Protein AF-A0AAV1NAH1-F1 (afdb_monomer_lite)

InterPro domains:
  IPR032675 Leucine-rich repeat domain superfamily [G3DSA:3.80.10.10] (105-262)

Structure (mmCIF, N/CA/C/O backbone):
data_AF-A0AAV1NAH1-F1
#
_entry.id   AF-A0AAV1NAH1-F1
#
loop_
_atom_site.group_PDB
_atom_site.id
_atom_site.type_symbol
_atom_site.label_atom_id
_atom_site.label_alt_id
_atom_site.label_comp_id
_atom_site.label_asym_id
_atom_site.label_entity_id
_atom_site.label_seq_id
_atom_site.pdbx_PDB_ins_code
_atom_site.Cartn_x
_atom_site.Cartn_y
_atom_site.Cartn_z
_atom_site.occupancy
_atom_site.B_iso_or_equiv
_atom_site.auth_seq_id
_atom_site.auth_comp_id
_atom_site.auth_asym_id
_atom_site.auth_atom_id
_atom_site.pdbx_PDB_model_num
ATOM 1 N N . MET A 1 1 ? 0.411 -3.830 -40.855 1.00 30.72 1 MET A N 1
ATOM 2 C CA . MET A 1 1 ? 0.821 -4.418 -39.565 1.00 30.72 1 MET A CA 1
ATOM 3 C C . MET A 1 1 ? -0.039 -3.826 -38.458 1.00 30.72 1 MET A C 1
ATOM 5 O O . MET A 1 1 ? 0.268 -2.763 -37.947 1.00 30.72 1 MET A O 1
ATOM 9 N N . PHE A 1 2 ? -1.139 -4.496 -38.137 1.00 25.12 2 PHE A N 1
ATOM 10 C CA . PHE A 1 2 ? -1.746 -4.476 -36.810 1.00 25.12 2 PHE A CA 1
ATOM 11 C C . PHE A 1 2 ? -1.861 -5.951 -36.451 1.00 25.12 2 PHE A C 1
ATOM 13 O O . PHE A 1 2 ? -2.485 -6.701 -37.194 1.00 25.12 2 PHE A O 1
ATOM 20 N N . SER A 1 3 ? -1.218 -6.383 -35.377 1.00 24.38 3 SER A N 1
ATOM 21 C CA . SER A 1 3 ? -1.612 -7.625 -34.728 1.00 24.38 3 SER A CA 1
ATOM 22 C C . SER A 1 3 ? -1.465 -7.409 -33.238 1.00 24.38 3 SER A C 1
ATOM 24 O O . SER A 1 3 ? -0.406 -7.622 -32.655 1.00 24.38 3 SER A O 1
ATOM 26 N N . SER A 1 4 ? -2.550 -6.904 -32.654 1.00 27.02 4 SER A N 1
ATOM 27 C CA . SER A 1 4 ? -2.820 -7.014 -31.230 1.00 27.02 4 SER A CA 1
ATOM 28 C C . SER A 1 4 ? -2.805 -8.495 -30.869 1.00 27.02 4 SER A C 1
ATOM 30 O O . SER A 1 4 ? -3.738 -9.224 -31.201 1.00 27.02 4 SER A O 1
ATOM 32 N N . ALA A 1 5 ? -1.756 -8.949 -30.190 1.00 27.81 5 ALA A N 1
ATOM 33 C CA . ALA A 1 5 ? -1.859 -10.161 -29.399 1.00 27.81 5 ALA A CA 1
ATOM 34 C C . ALA A 1 5 ? -2.740 -9.815 -28.194 1.00 27.81 5 ALA A C 1
ATOM 36 O O . ALA A 1 5 ? -2.312 -9.141 -27.259 1.00 27.81 5 ALA A O 1
ATOM 37 N N . HIS A 1 6 ? -4.009 -10.213 -28.271 1.00 27.39 6 HIS A N 1
ATOM 38 C CA . HIS A 1 6 ? -4.897 -10.268 -27.121 1.00 27.39 6 HIS A CA 1
ATOM 39 C C . HIS A 1 6 ? -4.270 -11.210 -26.087 1.00 27.39 6 HIS A C 1
ATOM 41 O O . HIS A 1 6 ? -4.312 -12.429 -26.240 1.00 27.39 6 HIS A O 1
ATOM 47 N N . VAL A 1 7 ? -3.683 -10.645 -25.033 1.00 29.52 7 VAL A N 1
ATOM 48 C CA . VAL A 1 7 ? -3.412 -11.383 -23.801 1.00 29.52 7 VAL A CA 1
ATOM 49 C C . VAL A 1 7 ? -4.769 -11.604 -23.141 1.00 29.52 7 VAL A C 1
ATOM 51 O O . VAL A 1 7 ? -5.379 -10.674 -22.613 1.00 29.52 7 VAL A O 1
ATOM 54 N N . LEU A 1 8 ? -5.277 -12.832 -23.232 1.00 28.75 8 LEU A N 1
ATOM 55 C CA . LEU A 1 8 ? -6.397 -13.294 -22.422 1.00 28.75 8 LEU A CA 1
ATOM 56 C C . LEU A 1 8 ? -5.909 -13.376 -20.971 1.00 28.75 8 LEU A C 1
ATOM 58 O O . LEU A 1 8 ? -5.394 -14.397 -20.528 1.00 28.75 8 LEU A O 1
ATOM 62 N N . GLY A 1 9 ? -6.018 -12.261 -20.248 1.00 27.31 9 GLY A N 1
ATOM 63 C CA . GLY A 1 9 ? -5.847 -12.239 -18.803 1.00 27.31 9 GLY A CA 1
ATOM 64 C C . GLY A 1 9 ? -6.992 -13.011 -18.155 1.00 27.31 9 GLY A C 1
ATOM 65 O O . GLY A 1 9 ? -8.151 -12.611 -18.264 1.00 27.31 9 GLY A O 1
ATOM 66 N N . TYR A 1 10 ? -6.675 -14.119 -17.485 1.00 30.98 10 TYR A N 1
ATOM 67 C CA . TYR A 1 10 ? -7.625 -14.807 -16.617 1.00 30.98 10 TYR A CA 1
ATOM 68 C C . TYR A 1 10 ? -7.910 -13.914 -15.407 1.00 30.98 10 TYR A C 1
ATOM 70 O O . TYR A 1 10 ? -7.123 -13.825 -14.469 1.00 30.98 10 TYR A O 1
ATOM 78 N N . GLN A 1 11 ? -9.037 -13.208 -15.450 1.00 26.80 11 GLN A N 1
ATOM 79 C CA . GLN A 1 11 ? -9.512 -12.376 -14.354 1.00 26.80 11 GLN A CA 1
ATOM 80 C C . GLN A 1 11 ? -10.371 -13.243 -13.422 1.00 26.80 11 GLN A C 1
ATOM 82 O O . GLN A 1 11 ? -11.569 -13.409 -13.639 1.00 26.80 11 GLN A O 1
ATOM 87 N N . ALA A 1 12 ? -9.765 -13.830 -12.388 1.00 33.81 12 ALA A N 1
ATOM 88 C CA . ALA A 1 12 ? -10.514 -14.514 -11.336 1.00 33.81 12 ALA A CA 1
ATOM 89 C C . ALA A 1 12 ? -11.006 -13.479 -10.309 1.00 33.81 12 ALA A C 1
ATOM 91 O O . ALA A 1 12 ? -10.266 -13.064 -9.420 1.00 33.81 12 ALA A O 1
ATOM 92 N N . VAL A 1 13 ? -12.258 -13.031 -10.445 1.00 29.11 13 VAL A N 1
ATOM 93 C CA . VAL A 1 13 ? -12.958 -12.272 -9.395 1.00 29.11 13 VAL A CA 1
ATOM 94 C C . VAL A 1 13 ? -13.723 -13.277 -8.543 1.00 29.11 13 VAL A C 1
ATOM 96 O O . VAL A 1 13 ? -14.796 -13.738 -8.931 1.00 29.11 13 VAL A O 1
ATOM 99 N N . VAL A 1 14 ? -13.169 -13.650 -7.389 1.00 34.97 14 VAL A N 1
ATOM 100 C CA . VAL A 1 14 ? -13.868 -14.534 -6.447 1.00 34.97 14 VAL A CA 1
ATOM 101 C C . VAL A 1 14 ? -14.872 -13.698 -5.656 1.00 34.97 14 VAL A C 1
ATOM 103 O O . VAL A 1 14 ? -14.507 -12.983 -4.725 1.00 34.97 14 VAL A O 1
ATOM 106 N N . LYS A 1 15 ? -16.149 -13.774 -6.044 1.00 27.25 15 LYS A N 1
ATOM 107 C CA . LYS A 1 15 ? -17.276 -13.212 -5.291 1.00 27.25 15 LYS A CA 1
ATOM 108 C C . LYS A 1 15 ? -17.902 -14.334 -4.464 1.00 27.25 15 LYS A C 1
ATOM 110 O O . LYS A 1 15 ? -18.419 -15.296 -5.021 1.00 27.25 15 LYS A O 1
ATOM 115 N N . ALA A 1 16 ? -17.826 -14.237 -3.139 1.00 30.39 16 ALA A N 1
ATOM 116 C CA . ALA A 1 16 ? -18.425 -15.223 -2.245 1.00 30.39 16 ALA A CA 1
ATOM 117 C C . ALA A 1 16 ? -19.964 -15.123 -2.287 1.00 30.39 16 ALA A C 1
ATOM 119 O O . ALA A 1 16 ? -20.550 -14.251 -1.642 1.00 30.39 16 ALA A O 1
ATOM 120 N N . GLU A 1 17 ? -20.623 -16.000 -3.047 1.00 26.72 17 GLU A N 1
ATOM 121 C CA . GLU A 1 17 ? -22.081 -16.171 -3.025 1.00 26.72 17 GLU A CA 1
ATOM 122 C C . GLU A 1 17 ? -22.491 -17.345 -2.122 1.00 26.72 17 GLU A C 1
ATOM 124 O O . GLU A 1 17 ? -21.820 -18.374 -2.041 1.00 26.72 17 GLU A O 1
ATOM 129 N N . ARG A 1 18 ? -23.592 -17.159 -1.382 1.00 29.39 18 ARG A N 1
ATOM 130 C CA . ARG A 1 18 ? -24.136 -18.129 -0.423 1.00 29.39 18 ARG A CA 1
ATOM 131 C C . ARG A 1 18 ? -25.050 -19.152 -1.113 1.00 29.39 18 ARG A C 1
ATOM 133 O O . ARG A 1 18 ? -26.026 -18.772 -1.745 1.00 29.39 18 ARG A O 1
ATOM 140 N N . SER A 1 19 ? -24.780 -20.424 -0.799 1.00 30.81 19 SER A N 1
ATOM 141 C CA . SER A 1 19 ? -25.686 -21.585 -0.663 1.00 30.81 19 SER A CA 1
ATOM 142 C C . SER A 1 19 ? -26.496 -22.102 -1.865 1.00 30.81 19 SER A C 1
ATOM 144 O O . SER A 1 19 ? -27.431 -21.459 -2.325 1.00 30.81 19 SER A O 1
ATOM 146 N N . CYS A 1 20 ? -26.276 -23.384 -2.190 1.00 23.67 20 CYS A N 1
ATOM 147 C CA . CYS A 1 20 ? -27.334 -24.350 -2.507 1.00 23.67 20 CYS A CA 1
ATOM 148 C C . CYS A 1 20 ? -26.977 -25.738 -1.946 1.00 23.67 20 CYS A C 1
ATOM 150 O O . CYS A 1 20 ? -25.820 -26.151 -1.940 1.00 23.67 20 CYS A O 1
ATOM 152 N N . SER A 1 21 ? -27.999 -26.407 -1.420 1.00 40.62 21 SER A N 1
ATOM 153 C CA . SER A 1 21 ? -27.993 -27.672 -0.687 1.00 40.62 21 SER A CA 1
ATOM 154 C C . SER A 1 21 ? -28.289 -28.868 -1.596 1.00 40.62 21 SER A C 1
ATOM 156 O O . SER A 1 21 ? -29.300 -28.815 -2.287 1.00 40.62 21 SER A O 1
ATOM 158 N N . CYS A 1 22 ? -27.477 -29.935 -1.522 1.00 27.12 22 CYS A N 1
ATOM 159 C CA . CYS A 1 22 ? -27.859 -31.357 -1.667 1.00 27.12 22 CYS A CA 1
ATOM 160 C C . CY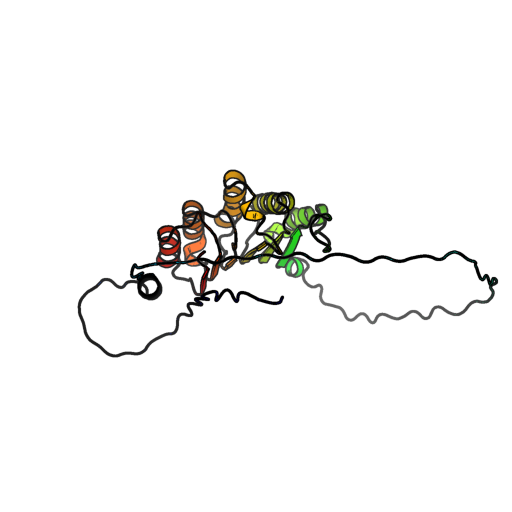S A 1 22 ? -26.662 -32.278 -1.286 1.00 27.12 22 CYS A C 1
ATOM 162 O O . CYS A 1 22 ? -25.553 -32.078 -1.765 1.00 27.12 22 CYS A O 1
ATOM 164 N N . CYS A 1 23 ? -26.906 -33.233 -0.375 1.00 26.52 23 CYS A N 1
ATOM 165 C CA . CYS A 1 23 ? -26.003 -34.154 0.370 1.00 26.52 23 CYS A CA 1
ATOM 166 C C . CYS A 1 23 ? -25.347 -35.300 -0.474 1.00 26.52 23 CYS A C 1
ATOM 168 O O . CYS A 1 23 ? -25.683 -35.370 -1.655 1.00 26.52 23 CYS A O 1
ATOM 170 N N . PRO A 1 24 ? -24.526 -36.262 0.067 1.00 39.84 24 PRO A N 1
ATOM 171 C CA . PRO A 1 24 ? -24.165 -36.542 1.475 1.00 39.84 24 PRO A CA 1
ATOM 172 C C . PRO A 1 24 ? -22.670 -36.812 1.835 1.00 39.84 24 PRO A C 1
ATOM 174 O O . PRO A 1 24 ? -21.839 -37.208 1.029 1.00 39.84 24 PRO A O 1
ATOM 177 N N . THR A 1 25 ? -22.404 -36.597 3.129 1.00 36.69 25 THR A N 1
ATOM 178 C CA . THR A 1 25 ? -21.409 -37.153 4.077 1.00 36.69 25 THR A CA 1
ATOM 179 C C . THR A 1 25 ? -20.194 -37.968 3.587 1.00 36.69 25 THR A C 1
ATOM 181 O O . THR A 1 25 ? -20.312 -39.143 3.258 1.00 36.69 25 THR A O 1
ATOM 184 N N . SER A 1 26 ? -18.986 -37.431 3.815 1.00 27.48 26 SER A N 1
ATOM 185 C CA . SER A 1 26 ? -17.933 -38.129 4.580 1.00 27.48 26 SER A CA 1
ATOM 186 C C . SER A 1 26 ? -16.953 -37.103 5.176 1.00 27.48 26 SER A C 1
ATOM 188 O O . SER A 1 26 ? -16.719 -36.050 4.588 1.00 27.48 26 SER A O 1
ATOM 190 N N . ALA A 1 27 ? -16.464 -37.373 6.384 1.00 35.31 27 ALA A N 1
ATOM 191 C CA . ALA A 1 27 ? -15.735 -36.445 7.239 1.00 35.31 27 ALA A CA 1
ATOM 192 C C . ALA A 1 27 ? -14.452 -35.880 6.595 1.00 35.31 27 ALA A C 1
ATOM 194 O O . ALA A 1 27 ? -13.501 -36.611 6.338 1.00 35.31 27 ALA A O 1
ATOM 195 N N . ALA A 1 28 ? -14.397 -34.560 6.426 1.00 31.03 28 ALA A N 1
ATOM 196 C CA . ALA A 1 28 ? -13.163 -33.808 6.239 1.00 31.03 28 ALA A CA 1
ATOM 197 C C . ALA A 1 28 ? -13.339 -32.439 6.904 1.00 31.03 28 ALA A C 1
ATOM 199 O O . ALA A 1 28 ? -14.415 -31.844 6.830 1.00 31.03 28 ALA A O 1
ATOM 200 N N . ALA A 1 29 ? -12.307 -31.977 7.611 1.00 35.72 29 ALA A N 1
ATOM 201 C CA . ALA A 1 29 ? -12.284 -30.690 8.293 1.00 35.72 29 ALA A CA 1
ATOM 202 C C . ALA A 1 29 ? -12.789 -29.563 7.373 1.00 35.72 29 ALA A C 1
ATOM 204 O O . ALA A 1 29 ? -12.495 -29.553 6.180 1.00 35.72 29 ALA A O 1
ATOM 205 N N . SER A 1 30 ? -13.566 -28.635 7.936 1.00 35.41 30 SER A N 1
ATOM 206 C CA . SER A 1 30 ? -14.159 -27.484 7.246 1.00 35.41 30 SER A CA 1
ATOM 207 C C . SER A 1 30 ? -13.072 -26.571 6.664 1.00 35.41 30 SER A C 1
ATOM 209 O O . SER A 1 30 ? -12.664 -25.592 7.283 1.00 35.41 30 SER A O 1
ATOM 211 N N . ILE A 1 31 ? -12.602 -26.895 5.464 1.00 46.41 31 ILE A N 1
ATOM 212 C CA . ILE A 1 31 ? -11.750 -26.036 4.650 1.00 46.41 31 ILE A CA 1
ATOM 213 C C . ILE A 1 31 ? -12.610 -24.851 4.185 1.00 46.41 31 ILE A C 1
ATOM 215 O O . ILE A 1 31 ? -13.694 -25.055 3.636 1.00 46.41 31 ILE A O 1
ATOM 219 N N . SER A 1 32 ? -12.148 -23.618 4.423 1.00 50.53 32 SER A N 1
ATOM 220 C CA . SER A 1 32 ? -12.830 -22.392 3.979 1.00 50.53 32 SER A CA 1
ATOM 221 C C . SER A 1 32 ? -13.222 -22.489 2.491 1.00 50.53 32 SER A C 1
ATOM 223 O O . SER A 1 32 ? -12.407 -22.962 1.691 1.00 50.53 32 SER A O 1
ATOM 225 N N . PRO A 1 33 ? -14.418 -22.021 2.071 1.00 48.91 33 PRO A N 1
ATOM 226 C CA . PRO A 1 33 ? -14.852 -22.058 0.669 1.00 48.91 33 PRO A CA 1
ATOM 227 C C . PRO A 1 33 ? -13.838 -21.433 -0.302 1.00 48.91 33 PRO A C 1
ATOM 229 O O . PRO A 1 33 ? -13.736 -21.844 -1.454 1.00 48.91 33 PRO A O 1
ATOM 232 N N . VAL A 1 34 ? -13.043 -20.474 0.184 1.00 44.62 34 VAL A N 1
ATOM 233 C CA . VAL A 1 34 ? -11.968 -19.818 -0.573 1.00 44.62 34 VAL A CA 1
ATOM 234 C C . VAL A 1 34 ? -10.805 -20.777 -0.856 1.00 44.62 34 VAL A C 1
ATOM 236 O O . VAL A 1 34 ? -10.259 -20.771 -1.956 1.00 44.62 34 VAL A O 1
ATOM 239 N N . ILE A 1 35 ? -10.454 -21.639 0.101 1.00 46.69 35 ILE A N 1
ATOM 240 C CA . ILE A 1 35 ? -9.373 -22.627 -0.031 1.00 46.69 35 ILE A CA 1
ATOM 241 C C . ILE A 1 35 ? -9.809 -23.779 -0.953 1.00 46.69 35 ILE A C 1
ATOM 243 O O . ILE A 1 35 ? -9.025 -24.223 -1.789 1.00 46.69 35 ILE A O 1
ATOM 247 N N . GLN A 1 36 ? -11.071 -24.218 -0.863 1.00 43.00 36 GLN A N 1
ATOM 248 C CA . GLN A 1 36 ? -11.661 -25.195 -1.795 1.00 43.00 36 GLN A CA 1
ATOM 249 C C . GLN A 1 36 ? -11.596 -24.703 -3.249 1.00 43.00 36 GLN A C 1
ATOM 251 O O . GLN A 1 36 ? -11.150 -25.435 -4.134 1.00 43.00 36 GLN A O 1
ATOM 256 N N . LEU A 1 37 ? -11.955 -23.438 -3.481 1.00 49.84 37 LEU A N 1
ATOM 257 C CA . LEU A 1 37 ? -11.921 -22.840 -4.813 1.00 49.84 37 LEU A CA 1
ATOM 258 C C . LEU A 1 37 ? -10.482 -22.610 -5.308 1.00 49.84 37 LEU A C 1
ATOM 260 O O . LEU A 1 37 ? -10.190 -22.819 -6.483 1.00 49.84 37 LEU A O 1
ATOM 264 N N . TRP A 1 38 ? -9.556 -22.245 -4.414 1.00 45.28 38 TRP A N 1
ATOM 265 C CA . TRP A 1 38 ? -8.135 -22.111 -4.748 1.00 45.28 38 TRP A CA 1
ATOM 266 C C . TRP A 1 38 ? -7.515 -23.447 -5.187 1.00 45.28 38 TRP A C 1
ATOM 268 O O . TRP A 1 38 ? -6.773 -23.485 -6.169 1.00 45.28 38 TRP A O 1
ATOM 278 N N . LEU A 1 39 ? -7.856 -24.554 -4.521 1.00 46.31 39 LEU A N 1
ATOM 279 C CA . LEU A 1 39 ? -7.407 -25.894 -4.918 1.00 46.31 39 LEU A CA 1
ATOM 280 C C . LEU A 1 39 ? -7.971 -26.320 -6.283 1.00 46.31 39 LEU A C 1
ATOM 282 O O . LEU A 1 39 ? -7.267 -26.969 -7.052 1.00 46.31 39 LEU A O 1
ATOM 286 N N . GLN A 1 40 ? -9.203 -25.920 -6.617 1.00 48.50 40 GLN A N 1
ATOM 287 C CA . GLN A 1 40 ? -9.806 -26.201 -7.926 1.00 48.50 40 GLN A CA 1
ATOM 288 C C . GLN A 1 40 ? -9.165 -25.405 -9.071 1.00 48.50 40 GLN A C 1
ATOM 290 O O . GLN A 1 40 ? -9.044 -25.930 -10.175 1.00 48.50 40 GLN A O 1
ATOM 295 N N . VAL A 1 41 ? -8.725 -24.166 -8.824 1.00 46.62 41 VAL A N 1
ATOM 296 C CA . VAL A 1 41 ? -8.091 -23.317 -9.851 1.00 46.62 41 VAL A CA 1
ATOM 297 C C . VAL A 1 41 ? -6.639 -23.729 -10.137 1.00 46.62 41 VAL A C 1
ATOM 299 O O . VAL A 1 41 ? -6.171 -23.558 -11.258 1.00 46.62 41 VAL A O 1
ATOM 302 N N . ASN A 1 42 ? -5.926 -24.303 -9.162 1.00 38.44 42 ASN A N 1
ATOM 303 C CA . ASN A 1 42 ? -4.491 -24.610 -9.282 1.00 38.44 42 ASN A CA 1
ATOM 304 C C . ASN A 1 42 ? -4.167 -26.077 -9.627 1.00 38.44 42 ASN A C 1
ATOM 306 O O . ASN A 1 42 ? -3.007 -26.487 -9.552 1.00 38.44 42 ASN A O 1
ATOM 310 N N . ALA A 1 43 ? -5.154 -26.883 -10.027 1.00 33.41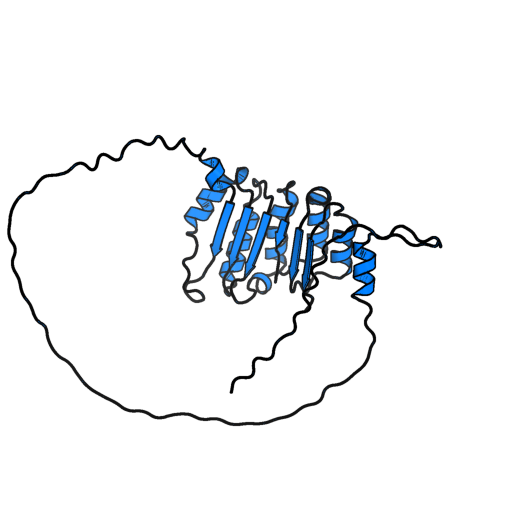 43 ALA A N 1
ATOM 311 C CA . ALA A 1 43 ? -4.910 -28.233 -10.530 1.00 33.41 43 ALA A CA 1
ATOM 312 C C . ALA A 1 43 ? -4.316 -28.181 -11.957 1.00 33.41 43 ALA A C 1
ATOM 314 O O . ALA A 1 43 ? -5.041 -28.157 -12.950 1.00 33.41 43 ALA A O 1
ATOM 315 N N . VAL A 1 44 ? -2.984 -28.151 -12.074 1.00 34.62 44 VAL A N 1
ATOM 316 C CA . VAL A 1 44 ? -2.269 -28.169 -13.364 1.00 34.62 44 VAL A CA 1
ATOM 317 C C . VAL A 1 44 ? -2.015 -29.611 -13.820 1.00 34.62 44 VAL A C 1
ATOM 319 O O . VAL A 1 44 ? -1.324 -30.373 -13.147 1.00 34.62 44 VAL A O 1
ATOM 322 N N . CYS A 1 45 ? -2.526 -29.977 -15.000 1.00 25.61 45 CYS A N 1
ATOM 323 C CA . CYS A 1 45 ? -2.093 -31.166 -15.746 1.00 25.61 45 CYS A CA 1
ATOM 324 C C . CYS A 1 45 ? -0.861 -30.825 -16.614 1.00 25.61 45 CYS A C 1
ATOM 326 O O . CYS A 1 45 ? -0.871 -29.783 -17.272 1.00 25.61 45 CYS A O 1
ATOM 328 N N . PRO A 1 46 ? 0.184 -31.673 -16.688 1.00 28.94 46 PRO A N 1
ATOM 329 C CA . PRO A 1 46 ? 1.368 -31.384 -17.491 1.00 28.94 46 PRO A CA 1
ATOM 330 C C . PRO A 1 46 ? 1.228 -31.961 -18.909 1.00 28.94 46 PRO A C 1
ATOM 332 O O . PRO A 1 46 ? 1.044 -33.168 -19.044 1.00 28.94 46 PRO A O 1
ATOM 335 N N . ASN A 1 47 ? 1.359 -31.133 -19.961 1.00 28.61 47 ASN A N 1
ATOM 336 C CA . ASN A 1 47 ? 2.187 -31.438 -21.148 1.00 28.61 47 ASN A CA 1
ATOM 337 C C . ASN A 1 47 ? 2.093 -30.419 -22.314 1.00 28.61 47 ASN A C 1
ATOM 339 O O . ASN A 1 47 ? 1.054 -30.262 -22.939 1.00 28.61 47 ASN A O 1
ATOM 343 N N . ASN A 1 48 ? 3.282 -29.919 -22.683 1.00 27.16 48 ASN A N 1
ATOM 344 C CA . ASN A 1 48 ? 3.896 -29.862 -24.024 1.00 27.16 48 ASN A CA 1
ATOM 345 C C . ASN A 1 48 ? 3.531 -28.835 -25.132 1.00 27.16 48 ASN A C 1
ATOM 347 O O . ASN A 1 48 ? 2.493 -28.912 -25.775 1.00 27.16 48 ASN A O 1
ATOM 351 N N . ARG A 1 49 ? 4.621 -28.131 -25.515 1.00 26.27 49 ARG A N 1
ATOM 352 C CA . ARG A 1 49 ? 5.221 -27.901 -26.860 1.00 26.27 49 ARG A CA 1
ATOM 353 C C . ARG A 1 49 ? 4.832 -26.670 -27.705 1.00 26.27 49 ARG A C 1
ATOM 355 O O . ARG A 1 49 ? 3.722 -26.531 -28.194 1.00 26.27 49 ARG A O 1
ATOM 362 N N . VAL A 1 50 ? 5.878 -25.879 -27.980 1.00 31.28 50 VAL A N 1
ATOM 363 C CA . VAL A 1 50 ? 6.068 -24.864 -29.047 1.00 31.28 50 VAL A CA 1
ATOM 364 C C . VAL A 1 50 ? 6.410 -25.566 -30.387 1.00 31.28 50 VAL A C 1
ATOM 366 O O . VAL A 1 50 ? 6.894 -26.704 -30.326 1.00 31.28 50 VAL A O 1
ATOM 369 N N . PRO A 1 51 ? 6.201 -24.955 -31.585 1.00 35.00 51 PRO A N 1
ATOM 370 C CA . PRO A 1 51 ? 7.340 -24.314 -32.295 1.00 35.00 51 PRO A CA 1
ATOM 371 C C . PRO A 1 51 ? 7.047 -23.112 -33.259 1.00 35.00 51 PRO A C 1
ATOM 373 O O . PRO A 1 51 ? 6.035 -23.078 -33.948 1.00 35.00 51 PRO A O 1
ATOM 376 N N . ASN A 1 52 ? 8.021 -22.180 -33.315 1.00 26.14 52 ASN A N 1
ATOM 377 C CA . ASN A 1 52 ? 8.666 -21.384 -34.406 1.00 26.14 52 ASN A CA 1
ATOM 378 C C . ASN A 1 52 ? 7.995 -20.932 -35.739 1.00 26.14 52 ASN A C 1
ATOM 380 O O . ASN A 1 52 ? 7.485 -21.764 -36.484 1.00 26.14 52 ASN A O 1
ATOM 384 N N . ARG A 1 53 ? 8.265 -19.656 -36.136 1.00 27.61 53 ARG A N 1
ATOM 385 C CA . ARG A 1 53 ? 8.834 -19.147 -37.442 1.00 27.61 53 ARG A CA 1
ATOM 386 C C . ARG A 1 53 ? 8.910 -17.590 -37.476 1.00 27.61 53 ARG A C 1
ATOM 388 O O . ARG A 1 53 ? 7.976 -16.964 -36.990 1.00 27.61 53 ARG A O 1
ATOM 395 N N . GLU A 1 54 ? 10.060 -16.934 -37.743 1.00 25.11 54 GLU A N 1
ATOM 396 C CA . GLU A 1 54 ? 10.576 -16.341 -39.029 1.00 25.11 54 GLU A CA 1
ATOM 397 C C . GLU A 1 54 ? 9.515 -15.532 -39.830 1.00 25.11 54 GLU A C 1
ATOM 399 O O . GLU A 1 54 ? 8.407 -16.020 -39.987 1.00 25.11 54 GLU A O 1
ATOM 404 N N . GLU A 1 55 ? 9.689 -14.301 -40.352 1.00 26.73 55 GLU A N 1
ATOM 405 C CA . GLU A 1 55 ? 10.808 -13.676 -41.087 1.00 26.73 55 GLU A CA 1
ATOM 406 C C . GLU A 1 55 ? 10.585 -12.133 -41.298 1.00 26.73 55 GLU A C 1
ATOM 408 O O . GLU A 1 55 ? 9.577 -11.555 -40.898 1.00 26.73 55 GLU A O 1
ATOM 413 N N . THR A 1 56 ? 11.563 -11.496 -41.949 1.00 26.84 56 THR A N 1
ATOM 414 C CA . THR A 1 56 ? 11.936 -10.084 -42.245 1.00 26.84 56 THR A CA 1
ATOM 415 C C . THR A 1 56 ? 10.950 -9.080 -42.901 1.00 26.84 56 THR A C 1
ATOM 417 O O . THR A 1 56 ? 10.120 -9.473 -43.710 1.00 26.84 56 THR A O 1
ATOM 420 N N . ALA A 1 57 ? 11.172 -7.755 -42.709 1.00 27.91 57 ALA A N 1
ATOM 421 C CA . ALA A 1 57 ? 11.638 -6.784 -43.745 1.00 27.91 57 ALA A CA 1
ATOM 422 C C . ALA A 1 57 ? 11.337 -5.286 -43.436 1.00 27.91 57 ALA A C 1
ATOM 424 O O . ALA A 1 57 ? 10.324 -4.927 -42.841 1.00 27.91 57 ALA A O 1
ATOM 425 N N . ALA A 1 58 ? 12.255 -4.414 -43.873 1.00 29.06 58 ALA A N 1
ATOM 426 C CA . ALA A 1 58 ? 12.365 -2.971 -43.623 1.00 29.06 58 ALA A CA 1
ATOM 427 C C . ALA A 1 58 ? 11.650 -2.077 -44.663 1.00 29.06 58 ALA A C 1
ATOM 429 O O . ALA A 1 58 ? 11.532 -2.476 -45.814 1.00 29.06 58 ALA A O 1
ATOM 430 N N . PHE A 1 59 ? 11.296 -0.827 -44.302 1.00 25.12 59 PHE A N 1
ATOM 431 C CA . PHE A 1 59 ? 11.112 0.286 -45.259 1.00 25.12 59 PHE A CA 1
ATOM 432 C C . PHE A 1 59 ? 11.228 1.687 -44.600 1.00 25.12 59 PHE A C 1
ATOM 434 O O . PHE A 1 59 ? 10.607 1.975 -43.578 1.00 25.12 59 PHE A O 1
ATOM 441 N N . LYS A 1 60 ? 12.022 2.568 -45.220 1.00 28.77 60 LYS A N 1
ATOM 442 C CA . LYS A 1 60 ? 12.170 4.043 -45.083 1.00 28.77 60 LYS A CA 1
ATOM 443 C C . LYS A 1 60 ? 12.808 4.522 -46.412 1.00 28.77 60 LYS A C 1
ATOM 445 O O . LYS A 1 60 ? 13.388 3.670 -47.085 1.00 28.77 60 LYS A O 1
ATOM 450 N N . PRO A 1 61 ? 12.925 5.827 -46.744 1.00 40.97 61 PRO A N 1
ATOM 451 C CA . PRO A 1 61 ? 12.163 7.042 -46.392 1.00 40.97 61 PRO A CA 1
ATOM 452 C C . PRO A 1 61 ? 11.845 7.909 -47.656 1.00 40.97 61 PRO A C 1
ATOM 454 O O . PRO A 1 61 ? 12.198 7.530 -48.767 1.00 40.97 61 PRO A O 1
ATOM 457 N N . SER A 1 62 ? 11.259 9.113 -47.521 1.00 27.81 62 SER A N 1
ATOM 458 C CA . SER A 1 62 ? 11.417 10.178 -48.541 1.00 27.81 62 SER A CA 1
ATOM 459 C C . SER A 1 62 ? 11.218 11.599 -47.982 1.00 27.81 62 SER A C 1
ATOM 461 O O . SER A 1 62 ? 10.428 11.816 -47.066 1.00 27.81 62 SER A O 1
ATOM 463 N N . MET A 1 63 ? 11.992 12.544 -48.529 1.00 29.02 63 MET A N 1
ATOM 464 C CA . MET A 1 63 ? 12.182 13.953 -48.148 1.00 29.02 63 MET A CA 1
ATOM 465 C C . MET A 1 63 ? 11.461 14.933 -49.095 1.00 29.02 63 MET A C 1
ATOM 467 O O . MET A 1 63 ? 11.267 14.594 -50.254 1.00 29.02 63 MET A O 1
ATOM 471 N N . MET A 1 64 ? 11.258 16.188 -48.641 1.00 29.52 64 MET A N 1
ATOM 472 C CA . MET A 1 64 ? 11.436 17.508 -49.328 1.00 29.52 64 MET A CA 1
ATOM 473 C C . MET A 1 64 ? 10.392 18.531 -48.828 1.00 29.52 64 MET A C 1
ATOM 475 O O . MET A 1 64 ? 9.277 18.139 -48.534 1.00 29.52 64 MET A O 1
ATOM 479 N N . LYS A 1 65 ? 10.576 19.863 -48.780 1.00 33.09 65 LYS A N 1
ATOM 480 C CA . LYS A 1 65 ? 11.689 20.832 -48.604 1.00 33.09 65 LYS A CA 1
ATOM 481 C C . LYS A 1 65 ? 11.045 22.252 -48.672 1.00 33.09 65 LYS A C 1
ATOM 483 O O . LYS A 1 65 ? 10.212 22.466 -49.539 1.00 33.09 65 LYS A O 1
ATOM 488 N N . ARG A 1 66 ? 11.582 23.216 -47.895 1.00 30.28 66 ARG A N 1
ATOM 489 C CA . ARG A 1 66 ? 11.689 24.699 -48.112 1.00 30.28 66 ARG A CA 1
ATOM 490 C C . ARG A 1 66 ? 10.521 25.685 -47.843 1.00 30.28 66 ARG A C 1
ATOM 492 O O . ARG A 1 66 ? 9.442 25.551 -48.393 1.00 30.28 66 ARG A O 1
ATOM 499 N N . GLY A 1 67 ? 10.903 26.820 -47.216 1.00 27.39 67 GLY A N 1
ATOM 500 C CA . GLY A 1 67 ? 10.491 28.206 -47.569 1.00 27.39 67 GLY A CA 1
ATOM 501 C C . GLY A 1 67 ? 9.913 29.053 -46.414 1.00 27.39 67 GLY A C 1
ATOM 502 O O . GLY A 1 67 ? 8.768 28.854 -46.057 1.00 27.39 67 GLY A O 1
ATOM 503 N N . ARG A 1 68 ? 10.709 29.845 -45.668 1.00 34.81 68 ARG A N 1
ATOM 504 C CA . ARG A 1 68 ? 11.016 31.307 -45.788 1.00 34.81 68 ARG A CA 1
ATOM 505 C C . ARG A 1 68 ? 9.943 32.322 -45.291 1.00 34.81 68 ARG A C 1
ATOM 507 O O . ARG A 1 68 ? 8.939 32.532 -45.945 1.00 34.81 68 ARG A O 1
ATOM 514 N N . THR A 1 69 ? 10.293 33.008 -44.186 1.00 28.27 69 THR A N 1
ATOM 515 C CA . THR A 1 69 ? 10.243 34.470 -43.870 1.00 28.27 69 THR A CA 1
ATOM 516 C C . THR A 1 69 ? 9.014 35.354 -44.175 1.00 28.27 69 THR A C 1
ATOM 518 O O . THR A 1 69 ? 8.663 35.510 -45.337 1.00 28.27 69 THR A O 1
ATOM 521 N N . GLY A 1 70 ? 8.587 36.169 -43.185 1.00 27.22 70 GLY A N 1
ATOM 522 C CA . GLY A 1 70 ? 8.239 37.589 -43.431 1.00 27.22 70 GLY A CA 1
ATOM 523 C C . GLY A 1 70 ? 7.047 38.230 -42.686 1.00 27.22 70 GLY A C 1
ATOM 524 O O . GLY A 1 70 ? 5.906 37.998 -43.037 1.00 27.22 70 GLY A O 1
ATOM 525 N N . LEU A 1 71 ? 7.373 39.147 -41.761 1.00 31.16 71 LEU A N 1
ATOM 526 C CA . LEU A 1 71 ? 6.737 40.451 -41.444 1.00 31.16 71 LEU A CA 1
ATOM 527 C C . LEU A 1 71 ? 5.274 40.608 -40.935 1.00 31.16 71 LEU A C 1
ATOM 529 O O . LEU A 1 71 ? 4.308 40.606 -41.681 1.00 31.16 71 LEU A O 1
ATOM 533 N N . LYS A 1 72 ? 5.204 41.002 -39.649 1.00 31.05 72 LYS A N 1
ATOM 534 C CA . LYS A 1 72 ? 4.605 42.225 -39.050 1.00 31.05 72 LYS A CA 1
ATOM 535 C C . LYS A 1 72 ? 3.401 42.913 -39.731 1.00 31.05 72 LYS A C 1
ATOM 537 O O . LYS A 1 72 ? 3.558 43.578 -40.749 1.00 31.05 72 LYS A O 1
ATOM 542 N N . SER A 1 73 ? 2.322 43.058 -38.955 1.00 32.84 73 SER A N 1
ATOM 543 C CA . SER A 1 73 ? 1.375 44.184 -39.028 1.00 32.84 73 SER A CA 1
ATOM 544 C C . SER A 1 73 ? 1.124 44.770 -37.628 1.00 32.84 73 SER A C 1
ATOM 546 O O . SER A 1 73 ? 0.713 44.067 -36.708 1.00 32.84 73 SER A O 1
ATOM 548 N N . LYS A 1 74 ? 1.415 46.068 -37.462 1.00 32.28 74 LYS A N 1
ATOM 549 C CA . LYS A 1 74 ? 1.075 46.903 -36.295 1.00 32.28 74 LYS A CA 1
ATOM 550 C C . LYS A 1 74 ? -0.282 47.567 -36.538 1.00 32.28 74 LYS A C 1
ATOM 552 O O . LYS A 1 74 ? -0.465 48.091 -37.627 1.00 32.28 74 LYS A O 1
ATOM 557 N N . CYS A 1 75 ? -1.092 47.728 -35.492 1.00 25.95 75 CYS A N 1
ATOM 558 C CA . CYS A 1 75 ? -1.864 48.956 -35.275 1.00 25.95 75 CYS A CA 1
ATOM 559 C C . CYS A 1 75 ? -1.875 49.303 -33.780 1.00 25.95 75 CYS A C 1
ATOM 561 O O . CYS A 1 75 ? -1.923 48.428 -32.920 1.00 25.95 75 CYS A O 1
ATOM 563 N N . LYS A 1 76 ? -1.722 50.599 -33.505 1.00 29.77 76 LYS A N 1
ATOM 564 C CA . LYS A 1 76 ? -1.577 51.240 -32.194 1.00 29.77 76 LYS A CA 1
ATOM 565 C C . LYS A 1 76 ? -2.876 51.990 -31.823 1.00 29.77 76 LYS A C 1
ATOM 567 O O . LYS A 1 76 ? -3.641 52.318 -32.720 1.00 29.77 76 LYS A O 1
ATOM 572 N N . ILE A 1 77 ? -2.932 52.412 -30.549 1.00 27.06 77 ILE A N 1
ATOM 573 C CA . ILE A 1 77 ? -3.583 53.618 -29.971 1.00 27.06 77 ILE A CA 1
ATOM 574 C C . ILE A 1 77 ? -4.953 53.418 -29.265 1.00 27.06 77 ILE A C 1
ATOM 576 O O . ILE A 1 77 ? -5.964 53.117 -29.884 1.00 27.06 77 ILE A O 1
ATOM 580 N N . PHE A 1 78 ? -4.915 53.638 -27.936 1.00 32.44 78 PHE A N 1
ATOM 581 C CA . PHE A 1 78 ? -5.977 54.004 -26.962 1.00 32.44 78 PHE A CA 1
ATOM 582 C C . PHE A 1 78 ? -6.591 55.389 -27.289 1.00 32.44 78 PHE A C 1
ATOM 584 O O . PHE A 1 78 ? -5.877 56.153 -27.937 1.00 32.44 78 PHE A O 1
ATOM 591 N N . PRO A 1 79 ? -7.802 55.814 -26.838 1.00 38.22 79 PRO A N 1
ATOM 592 C CA . PRO A 1 79 ? -8.285 55.839 -25.435 1.00 38.22 79 PRO A CA 1
ATOM 593 C C . PRO A 1 79 ? -9.789 55.447 -25.314 1.00 38.22 79 PRO A C 1
ATOM 595 O O . PRO A 1 79 ? -10.420 55.127 -26.311 1.00 38.22 79 PRO A O 1
ATOM 598 N N . THR A 1 80 ? -10.483 55.358 -24.170 1.00 25.03 80 THR A N 1
ATOM 599 C CA . THR A 1 80 ? -10.922 56.461 -23.291 1.00 25.03 80 THR A CA 1
ATOM 600 C C . THR A 1 80 ? -11.889 55.917 -22.211 1.00 25.03 80 THR A C 1
ATOM 602 O O . THR A 1 80 ? -12.651 54.997 -22.484 1.00 25.03 80 THR A O 1
ATOM 605 N N . HIS A 1 81 ? -11.903 56.596 -21.060 1.00 28.62 81 HIS A N 1
ATOM 606 C CA . HIS A 1 81 ? -13.006 56.840 -20.114 1.00 28.62 81 HIS A CA 1
ATOM 607 C C . HIS A 1 81 ? -13.575 55.767 -19.158 1.00 28.62 81 HIS A C 1
ATOM 609 O O . HIS A 1 81 ? -13.895 54.631 -19.491 1.00 28.62 81 HIS A O 1
ATOM 615 N N . GLU A 1 82 ? -13.733 56.265 -17.928 1.00 35.03 82 GLU A N 1
ATOM 616 C CA . GLU A 1 82 ? -14.380 55.734 -16.731 1.00 35.03 82 GLU A CA 1
ATOM 617 C C . GLU A 1 82 ? -15.732 55.048 -16.962 1.00 35.03 82 GLU A C 1
ATOM 619 O O . GLU A 1 82 ? -16.576 55.517 -17.722 1.00 35.03 82 GLU A O 1
ATOM 624 N N . GLY A 1 83 ? -15.992 53.993 -16.183 1.00 27.48 83 GLY A N 1
ATOM 625 C CA . GLY A 1 83 ? -17.286 53.320 -16.193 1.00 27.48 83 GLY A CA 1
ATOM 626 C C . GLY A 1 83 ? -17.467 52.268 -15.101 1.00 27.48 83 GLY A C 1
ATOM 627 O O . GLY A 1 83 ? -17.467 51.079 -15.377 1.00 27.48 83 GLY A O 1
ATOM 628 N N . ARG A 1 84 ? -17.713 52.732 -13.870 1.00 31.89 84 ARG A N 1
ATOM 629 C CA . ARG A 1 84 ? -18.658 52.135 -12.905 1.00 31.89 84 ARG A CA 1
ATOM 630 C C . ARG A 1 84 ? -18.418 50.674 -12.477 1.00 31.89 84 ARG A C 1
ATOM 632 O O . ARG A 1 84 ? -18.966 49.724 -13.031 1.00 31.89 84 ARG A O 1
ATOM 639 N N . ALA A 1 85 ? -17.747 50.534 -11.334 1.00 37.00 85 ALA A N 1
ATOM 640 C CA . ALA A 1 85 ? -17.761 49.338 -10.500 1.00 37.00 85 ALA A CA 1
ATOM 641 C C . ALA A 1 85 ? -19.204 48.897 -10.172 1.00 37.00 85 ALA A C 1
ATOM 643 O O . ALA A 1 85 ? -19.896 49.517 -9.361 1.00 37.00 85 ALA A O 1
ATOM 644 N N . LYS A 1 86 ? -19.660 47.793 -10.770 1.00 36.56 86 LYS A N 1
ATOM 645 C CA . LYS A 1 86 ? -20.789 47.022 -10.244 1.00 36.56 86 LYS A CA 1
ATOM 646 C C . LYS A 1 86 ? -20.221 45.954 -9.321 1.00 36.56 86 LYS A C 1
ATOM 648 O O . LYS A 1 86 ? -19.732 44.925 -9.772 1.00 36.56 86 LYS A O 1
ATOM 653 N N . ARG A 1 87 ? -20.282 46.234 -8.015 1.00 36.41 87 ARG A N 1
ATOM 654 C CA . ARG A 1 87 ? -20.129 45.245 -6.943 1.00 36.41 87 ARG A CA 1
ATOM 655 C C . ARG A 1 87 ? -21.033 44.053 -7.252 1.00 36.41 87 ARG A C 1
ATOM 657 O O . ARG A 1 87 ? -22.251 44.139 -7.102 1.00 36.41 87 ARG A O 1
ATOM 664 N N . GLN A 1 88 ? -20.427 42.951 -7.670 1.00 34.62 88 GLN A N 1
ATOM 665 C CA . GLN A 1 88 ? -21.076 41.655 -7.685 1.00 34.62 88 GLN A CA 1
ATOM 666 C C . GLN A 1 88 ? -21.214 41.249 -6.217 1.00 34.62 88 GLN A C 1
ATOM 668 O O . GLN A 1 88 ? -20.248 40.896 -5.544 1.00 34.62 88 GLN A O 1
ATOM 673 N N . LYS A 1 89 ? -22.415 41.452 -5.680 1.00 35.88 89 LYS A N 1
ATOM 674 C CA . LYS A 1 89 ? -22.792 41.045 -4.331 1.00 35.88 89 LYS A CA 1
ATOM 675 C C . LYS A 1 89 ? -22.834 39.518 -4.366 1.00 35.88 89 LYS A C 1
ATOM 677 O O . LYS A 1 89 ? -23.844 38.945 -4.761 1.00 35.88 89 LYS A O 1
ATOM 682 N N . VAL A 1 90 ? -21.711 38.870 -4.053 1.00 40.09 90 VAL A N 1
ATOM 683 C CA . VAL A 1 90 ? -21.694 37.434 -3.767 1.00 40.09 90 VAL A CA 1
ATOM 684 C C . VAL A 1 90 ? -22.607 37.273 -2.562 1.00 40.09 90 VAL A C 1
ATOM 686 O O . VAL A 1 90 ? -22.278 37.702 -1.457 1.00 40.09 90 VAL A O 1
ATOM 689 N N . SER A 1 91 ? -23.823 36.792 -2.813 1.00 39.06 91 SER A N 1
ATOM 690 C CA . SER A 1 91 ? -24.768 36.454 -1.764 1.00 39.06 91 SER A CA 1
ATOM 691 C C . SER A 1 91 ? -24.069 35.467 -0.847 1.00 39.06 91 SER A C 1
ATOM 693 O O . SER A 1 91 ? -23.635 34.407 -1.301 1.00 39.06 91 SER A O 1
ATOM 695 N N . SER A 1 92 ? -23.948 35.834 0.422 1.00 39.59 92 SER A N 1
ATOM 696 C CA . SER A 1 92 ? -23.508 34.964 1.498 1.00 39.59 92 SER A CA 1
ATOM 697 C C . SER A 1 92 ? -24.531 33.841 1.678 1.00 39.59 92 SER A C 1
ATOM 699 O O . SER A 1 92 ? -25.342 33.860 2.601 1.00 39.59 92 SER A O 1
ATOM 701 N N . PHE A 1 93 ? -24.513 32.859 0.780 1.00 45.09 93 PHE A N 1
ATOM 702 C CA . PHE A 1 93 ? -24.869 31.511 1.170 1.00 45.09 93 PHE A CA 1
ATOM 703 C C . PHE A 1 93 ? -23.774 31.104 2.142 1.00 45.09 93 PHE A C 1
ATOM 705 O O . PHE A 1 93 ? -22.625 30.915 1.747 1.00 45.09 93 PHE A O 1
ATOM 712 N N . ALA A 1 94 ? -24.114 31.086 3.428 1.00 44.38 94 ALA A N 1
ATOM 713 C CA . ALA A 1 94 ? -23.280 30.485 4.446 1.00 44.38 94 ALA A CA 1
ATOM 714 C C . ALA A 1 94 ? -23.112 29.009 4.069 1.00 44.38 94 ALA A C 1
ATOM 716 O O . ALA A 1 94 ? -23.933 28.160 4.415 1.00 44.38 94 ALA A O 1
ATOM 717 N N . LEU A 1 95 ? -22.065 28.717 3.296 1.00 49.38 95 LEU A N 1
ATOM 718 C CA . LEU A 1 95 ? -21.486 27.392 3.254 1.00 49.38 95 LEU A CA 1
ATOM 719 C C . LEU A 1 95 ? -21.130 27.113 4.709 1.00 49.38 95 LEU A C 1
ATOM 721 O O . LEU A 1 95 ? -20.289 27.807 5.285 1.00 49.38 95 LEU A O 1
ATOM 725 N N . LYS A 1 96 ? -21.844 26.170 5.335 1.00 52.56 96 LYS A N 1
ATOM 726 C CA . LYS A 1 96 ? -21.392 25.602 6.605 1.00 52.56 96 LYS A CA 1
ATOM 727 C C . LYS A 1 96 ? -19.902 25.301 6.421 1.00 52.56 96 LYS A C 1
ATOM 729 O O . LYS A 1 96 ? -19.574 24.747 5.367 1.00 52.56 96 LYS A O 1
ATOM 734 N N . PRO A 1 97 ? -19.016 25.691 7.355 1.00 46.94 97 PRO A N 1
ATOM 735 C CA . PRO A 1 97 ? -17.624 25.294 7.267 1.00 46.94 97 PRO A CA 1
ATOM 736 C C . PRO A 1 97 ? -17.644 23.780 7.107 1.00 46.94 97 PRO A C 1
ATOM 738 O O . PRO A 1 97 ? -18.144 23.080 7.987 1.00 46.94 97 PRO A O 1
ATOM 741 N N . VAL A 1 98 ? -17.222 23.281 5.944 1.00 50.31 98 VAL A N 1
ATOM 742 C CA . VAL A 1 98 ? -16.840 21.877 5.856 1.00 50.31 98 VAL A CA 1
ATOM 743 C C . VAL A 1 98 ? -15.777 21.771 6.928 1.00 50.31 98 VAL A C 1
ATOM 745 O O . VAL A 1 98 ? -14.805 22.527 6.873 1.00 50.31 98 VAL A O 1
ATOM 748 N N . GLU A 1 99 ? -16.034 20.991 7.974 1.00 53.22 99 GLU A N 1
ATOM 749 C CA . GLU A 1 99 ? -15.048 20.859 9.029 1.00 53.22 99 GLU A CA 1
ATOM 750 C C . GLU A 1 99 ? -13.752 20.403 8.345 1.00 53.22 99 GLU A C 1
ATOM 752 O O . GLU A 1 99 ? -13.743 19.395 7.641 1.00 53.22 99 GLU A O 1
ATOM 757 N N . ASP A 1 100 ? -12.707 21.229 8.438 1.00 63.91 100 ASP A N 1
ATOM 758 C CA . ASP A 1 100 ? -11.538 21.225 7.538 1.00 63.91 100 ASP A CA 1
ATOM 759 C C . ASP A 1 100 ? -10.900 19.823 7.420 1.00 63.91 100 ASP A C 1
ATOM 761 O O . ASP A 1 100 ? -10.407 19.418 6.373 1.00 63.91 100 ASP A O 1
ATOM 765 N N . TRP A 1 101 ? -11.027 19.005 8.470 1.00 66.88 101 TRP A N 1
ATOM 766 C CA . TRP A 1 101 ? -10.537 17.629 8.543 1.00 66.88 101 TRP A CA 1
ATOM 767 C C . TRP A 1 101 ? -11.202 16.638 7.571 1.00 66.88 101 TRP A C 1
ATOM 769 O O . TRP A 1 101 ? -10.538 15.690 7.145 1.00 66.88 101 TRP A O 1
ATOM 779 N N . ASP A 1 102 ? -12.458 16.844 7.162 1.00 78.56 102 ASP A N 1
ATOM 780 C CA . ASP A 1 102 ? -13.154 15.937 6.236 1.00 78.56 102 ASP A CA 1
ATOM 781 C C . ASP A 1 102 ? -12.585 15.989 4.813 1.00 78.56 102 ASP A C 1
ATOM 783 O O . ASP A 1 102 ? -12.594 14.976 4.104 1.00 78.56 102 ASP A O 1
ATOM 787 N N . LEU A 1 103 ? -12.024 17.137 4.420 1.00 84.75 103 LEU A N 1
ATOM 788 C CA . LEU A 1 103 ? -11.364 17.322 3.125 1.00 84.75 103 LEU A CA 1
ATOM 789 C C . LEU A 1 103 ? -10.090 16.477 3.015 1.00 84.75 103 LEU A C 1
ATOM 791 O O . LEU A 1 103 ? -9.769 15.976 1.939 1.00 84.75 103 LEU A O 1
ATOM 795 N N . TRP A 1 104 ? -9.406 16.259 4.138 1.00 89.88 104 TRP A N 1
ATOM 796 C CA . TRP A 1 104 ? -8.124 15.554 4.195 1.00 89.88 104 TRP A CA 1
ATOM 797 C C . TRP A 1 104 ? -8.258 14.059 4.463 1.00 89.88 104 TRP A C 1
ATOM 799 O O . TRP A 1 104 ? -7.253 13.368 4.595 1.00 89.88 104 TRP A O 1
ATOM 809 N N . ARG A 1 105 ? -9.477 13.508 4.515 1.00 93.44 105 ARG A N 1
ATOM 810 C CA . ARG A 1 105 ? -9.647 12.056 4.689 1.00 93.44 105 ARG A CA 1
ATOM 811 C C . ARG A 1 105 ? -9.105 11.255 3.513 1.00 93.44 105 ARG A C 1
ATOM 813 O O . ARG A 1 105 ? -8.719 10.099 3.699 1.00 93.44 105 ARG A O 1
ATOM 820 N N . ARG A 1 106 ? -9.120 11.832 2.309 1.00 94.62 106 ARG A N 1
ATOM 821 C CA . ARG A 1 106 ? -8.664 11.189 1.073 1.00 94.62 106 ARG A CA 1
ATOM 822 C C . ARG A 1 106 ? -7.552 12.007 0.442 1.00 94.62 106 ARG A C 1
ATOM 824 O O . ARG A 1 106 ? -7.741 13.190 0.189 1.00 94.62 106 ARG A O 1
ATOM 831 N N . CYS A 1 107 ? -6.425 11.372 0.158 1.00 94.44 107 CYS A N 1
ATOM 832 C CA . CYS A 1 107 ? -5.320 11.980 -0.569 1.00 94.44 107 CYS A CA 1
ATOM 833 C C . CYS A 1 107 ? -4.815 11.020 -1.639 1.00 94.44 107 CYS A C 1
ATOM 835 O O . CYS A 1 107 ? -4.600 9.832 -1.397 1.00 94.44 107 CYS A O 1
ATOM 837 N N . GLU A 1 108 ? -4.620 11.568 -2.828 1.00 95.88 108 GLU A N 1
ATOM 838 C CA . GLU A 1 108 ? -3.953 10.897 -3.925 1.00 95.88 108 GLU A CA 1
ATOM 839 C C . GLU A 1 108 ? -2.723 11.717 -4.287 1.00 95.88 108 GLU A C 1
ATOM 841 O O . GLU A 1 108 ? -2.833 12.897 -4.618 1.00 95.88 108 GLU A O 1
ATOM 846 N N . PHE A 1 109 ? -1.557 11.097 -4.162 1.00 95.69 109 PHE A N 1
ATOM 847 C CA . PHE A 1 109 ? -0.283 11.710 -4.483 1.00 95.69 109 PHE A CA 1
ATOM 848 C C . PHE A 1 109 ? 0.171 11.181 -5.835 1.00 95.69 109 PHE A C 1
ATOM 850 O O . PHE A 1 109 ? 0.431 9.989 -5.994 1.00 95.69 109 PHE A O 1
ATOM 857 N N . GLU A 1 110 ? 0.258 12.078 -6.808 1.00 95.81 110 GLU A N 1
ATOM 858 C CA . GLU A 1 110 ? 0.920 11.804 -8.079 1.00 95.81 110 GLU A CA 1
ATOM 859 C C . GLU A 1 110 ? 2.408 12.124 -7.945 1.00 95.81 110 GLU A C 1
ATOM 861 O O . GLU A 1 110 ? 2.759 13.253 -7.604 1.00 95.81 110 GLU A O 1
ATOM 866 N N . LEU A 1 111 ? 3.267 11.140 -8.194 1.00 94.69 111 LEU A N 1
ATOM 867 C CA . LEU A 1 111 ? 4.721 11.232 -8.134 1.00 94.69 111 LEU A CA 1
ATOM 868 C C . LEU A 1 111 ? 5.260 10.934 -9.528 1.00 94.69 111 LEU A C 1
ATOM 870 O O . LEU A 1 111 ? 5.303 9.789 -9.976 1.00 94.69 111 LEU A O 1
ATOM 874 N N . ASN A 1 112 ? 5.604 12.007 -10.225 1.00 92.25 112 ASN A N 1
ATOM 875 C CA . ASN A 1 112 ? 5.978 11.973 -11.627 1.00 92.25 112 ASN A CA 1
ATOM 876 C C . ASN A 1 112 ? 7.289 12.733 -11.831 1.00 92.25 112 ASN A C 1
ATOM 878 O O . ASN A 1 112 ? 7.452 13.837 -11.301 1.00 92.25 112 ASN A O 1
ATOM 882 N N . GLN A 1 113 ? 8.184 12.197 -12.654 1.00 86.81 113 GLN A N 1
ATOM 883 C CA . GLN A 1 113 ? 9.323 12.938 -13.176 1.00 86.81 113 GLN A CA 1
ATOM 884 C C . GLN A 1 113 ? 8.953 13.580 -14.523 1.00 86.81 113 GLN A C 1
ATOM 886 O O . GLN A 1 113 ? 8.320 12.939 -15.367 1.00 86.81 113 GLN A O 1
ATOM 891 N N . PRO A 1 114 ? 9.388 14.827 -14.793 1.00 83.12 114 PRO A N 1
ATOM 892 C CA . PRO A 1 114 ? 9.138 15.488 -16.078 1.00 83.12 114 PRO A CA 1
ATOM 893 C C . PRO A 1 114 ? 9.680 14.716 -17.292 1.00 83.12 114 PRO A C 1
ATOM 895 O O . PRO A 1 114 ? 9.225 14.926 -18.413 1.00 83.12 114 PRO A O 1
ATOM 898 N N . ALA A 1 115 ? 10.673 13.847 -17.076 1.00 76.56 115 ALA A N 1
ATOM 899 C CA . ALA A 1 115 ? 11.287 13.028 -18.117 1.00 76.56 115 ALA A CA 1
ATOM 900 C C . ALA A 1 115 ? 10.398 11.858 -18.579 1.00 76.56 115 ALA A C 1
ATOM 902 O O . ALA A 1 115 ? 10.563 11.371 -19.696 1.00 76.56 115 ALA A O 1
ATOM 903 N N . THR A 1 116 ? 9.466 11.411 -17.740 1.00 71.56 116 THR A N 1
ATOM 904 C CA . THR A 1 116 ? 8.703 10.163 -17.920 1.00 71.56 116 THR A CA 1
ATOM 905 C C . THR A 1 116 ? 7.195 10.364 -17.920 1.00 71.56 116 THR A C 1
ATOM 907 O O . THR A 1 116 ? 6.464 9.440 -18.277 1.00 71.56 116 THR A O 1
ATOM 910 N N . SER A 1 117 ? 6.709 11.561 -17.582 1.00 75.25 117 SER A N 1
ATOM 911 C CA . SER A 1 117 ? 5.282 11.871 -17.561 1.00 75.25 117 SER A CA 1
ATOM 912 C C . SER A 1 117 ? 4.993 13.323 -17.946 1.00 75.25 117 SER A C 1
ATOM 914 O O . SER A 1 117 ? 5.733 14.245 -17.612 1.00 75.25 117 SER A O 1
ATOM 916 N N . TYR A 1 118 ? 3.864 13.528 -18.628 1.00 73.50 118 TYR A N 1
ATOM 917 C CA . TYR A 1 118 ? 3.319 14.856 -18.938 1.00 73.50 118 TYR A CA 1
ATOM 918 C C . TYR A 1 118 ? 2.439 15.412 -17.806 1.00 73.50 118 TYR A C 1
ATOM 920 O O . TYR A 1 118 ? 2.014 16.569 -17.864 1.00 73.50 118 TYR A O 1
ATOM 928 N N . LEU A 1 119 ? 2.123 14.585 -16.801 1.00 78.06 119 LEU A N 1
ATOM 929 C CA . LEU A 1 119 ? 1.306 14.967 -15.653 1.00 78.06 119 LEU A CA 1
ATOM 930 C C . LEU A 1 119 ? 2.141 15.735 -14.628 1.00 78.06 119 LEU A C 1
ATOM 932 O O . LEU A 1 119 ? 3.339 15.506 -14.462 1.00 78.06 119 LEU A O 1
ATOM 936 N N . ARG A 1 120 ? 1.496 16.661 -13.912 1.00 83.25 120 ARG A N 1
ATOM 937 C CA . ARG A 1 120 ? 2.166 17.408 -12.847 1.00 83.25 120 ARG A CA 1
ATOM 938 C C . ARG A 1 120 ? 2.298 16.534 -11.610 1.00 83.25 120 ARG A C 1
ATOM 940 O O . ARG A 1 120 ? 1.304 16.064 -11.078 1.00 83.25 120 ARG A O 1
ATOM 947 N N . SER A 1 121 ? 3.529 16.377 -11.139 1.00 91.31 121 SER A N 1
ATOM 948 C CA . SER A 1 121 ? 3.800 15.789 -9.831 1.00 91.31 121 SER A CA 1
ATOM 949 C C . SER A 1 121 ? 3.210 16.652 -8.715 1.00 91.31 121 SER A C 1
ATOM 951 O O . SER A 1 121 ? 3.160 17.885 -8.815 1.00 91.31 121 SER A O 1
ATOM 953 N N . THR A 1 122 ? 2.792 16.008 -7.634 1.00 92.94 122 THR A N 1
ATOM 954 C CA . THR A 1 122 ? 2.363 16.689 -6.417 1.00 92.94 122 THR A CA 1
ATOM 955 C C . THR A 1 122 ? 3.565 17.396 -5.813 1.00 92.94 122 THR A C 1
ATOM 957 O O . THR A 1 122 ? 4.635 16.809 -5.662 1.00 92.94 122 THR A O 1
ATOM 960 N N . HIS A 1 123 ? 3.406 18.673 -5.466 1.00 91.06 123 HIS A N 1
ATOM 961 C CA . HIS A 1 123 ? 4.522 19.454 -4.948 1.00 91.06 123 HIS A CA 1
ATOM 962 C C . HIS A 1 123 ? 5.046 18.846 -3.629 1.00 91.06 123 HIS A C 1
ATOM 964 O O . HIS A 1 123 ? 4.240 18.658 -2.714 1.00 91.06 123 HIS A O 1
ATOM 970 N N . PRO A 1 124 ? 6.361 18.588 -3.470 1.00 91.50 124 PRO A N 1
ATOM 971 C CA . PRO A 1 124 ? 6.902 17.924 -2.279 1.00 91.50 124 PRO A CA 1
ATOM 972 C C . PRO A 1 124 ? 6.538 18.623 -0.962 1.00 91.50 124 PRO A C 1
ATOM 974 O O . PRO A 1 124 ? 6.186 17.970 0.017 1.00 91.50 124 PRO A O 1
ATOM 977 N N . GLU A 1 125 ? 6.534 19.960 -0.943 1.00 92.06 125 GLU A N 1
ATOM 978 C CA . GLU A 1 125 ? 6.133 20.722 0.248 1.00 92.06 125 GLU A CA 1
ATOM 979 C C . GLU A 1 125 ? 4.664 20.508 0.622 1.00 92.06 125 GLU A C 1
ATOM 981 O O . GLU A 1 125 ? 4.335 20.492 1.805 1.00 92.06 125 GLU A O 1
ATOM 986 N N . LEU A 1 126 ? 3.779 20.319 -0.362 1.00 93.19 126 LEU A N 1
ATOM 987 C CA . LEU A 1 126 ? 2.367 20.050 -0.100 1.00 93.19 126 LEU A CA 1
ATOM 988 C C . LEU A 1 126 ? 2.202 18.674 0.551 1.00 93.19 126 LEU A C 1
ATOM 990 O O . LEU A 1 126 ? 1.475 18.550 1.532 1.00 93.19 126 LEU A O 1
ATOM 994 N N . ILE A 1 127 ? 2.923 17.664 0.057 1.00 94.56 127 ILE A N 1
ATOM 995 C CA . ILE A 1 127 ? 2.938 16.319 0.650 1.00 94.56 127 ILE A CA 1
ATOM 996 C C . ILE A 1 127 ? 3.377 16.403 2.115 1.00 94.56 127 ILE A C 1
ATOM 998 O O . ILE A 1 127 ? 2.683 15.919 3.009 1.00 94.56 127 ILE A O 1
ATOM 1002 N N . GLN A 1 128 ? 4.485 17.099 2.372 1.00 94.81 128 GLN A N 1
ATOM 1003 C CA . GLN A 1 128 ? 5.016 17.290 3.720 1.00 94.81 128 GLN A CA 1
ATOM 1004 C C . GLN A 1 128 ? 4.051 18.059 4.630 1.00 94.81 128 GLN A C 1
ATOM 1006 O O . GLN A 1 128 ? 3.873 17.701 5.795 1.00 94.81 128 GLN A O 1
ATOM 1011 N N . GLN A 1 129 ? 3.374 19.087 4.113 1.00 93.25 129 GLN A N 1
ATOM 1012 C CA . GLN A 1 129 ? 2.349 19.813 4.864 1.00 93.25 129 GLN A CA 1
ATOM 1013 C C . GLN A 1 129 ? 1.161 18.919 5.225 1.00 93.25 129 GLN A C 1
ATOM 1015 O O . GLN A 1 129 ? 0.702 18.975 6.368 1.00 93.25 129 GLN A O 1
ATOM 1020 N N . ILE A 1 130 ? 0.692 18.086 4.293 1.00 93.00 130 ILE A N 1
ATOM 1021 C CA . ILE A 1 130 ? -0.429 17.166 4.518 1.00 93.00 130 ILE A CA 1
ATOM 1022 C C . ILE A 1 130 ? -0.063 16.132 5.579 1.00 93.00 130 ILE A C 1
ATOM 1024 O O . ILE A 1 130 ? -0.799 15.976 6.550 1.00 93.00 130 ILE A O 1
ATOM 1028 N N . ILE A 1 131 ? 1.092 15.477 5.450 1.00 93.62 131 ILE A N 1
ATOM 1029 C CA . ILE A 1 131 ? 1.544 14.480 6.430 1.00 93.62 131 ILE A CA 1
ATOM 1030 C C . ILE A 1 131 ? 1.712 15.140 7.805 1.00 93.62 131 ILE A C 1
ATOM 1032 O O . ILE A 1 131 ? 1.192 14.644 8.802 1.00 93.62 131 ILE A O 1
ATOM 1036 N N . LYS A 1 132 ? 2.355 16.310 7.875 1.00 93.69 132 LYS A N 1
ATOM 1037 C CA . LYS A 1 132 ? 2.622 16.986 9.152 1.00 93.69 132 LYS A CA 1
ATOM 1038 C C . LYS A 1 132 ? 1.360 17.500 9.850 1.00 93.69 132 LYS A C 1
ATOM 1040 O O . LYS A 1 132 ? 1.291 17.444 11.075 1.00 93.69 132 LYS A O 1
ATOM 1045 N N . LYS A 1 133 ? 0.392 18.046 9.109 1.00 92.75 133 LYS A N 1
ATOM 1046 C CA . LYS A 1 133 ? -0.805 18.684 9.691 1.00 92.75 133 LYS A CA 1
ATOM 1047 C C . LYS A 1 133 ? -2.015 17.762 9.777 1.00 92.75 133 LYS A C 1
ATOM 1049 O O . LYS A 1 133 ? -2.882 17.989 10.617 1.00 92.75 133 LYS A O 1
ATOM 1054 N N . HIS A 1 134 ? -2.099 16.761 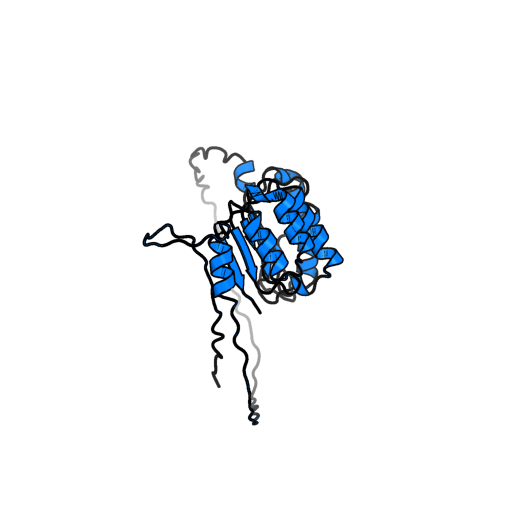8.906 1.00 93.31 134 HIS A N 1
ATOM 1055 C CA . HIS A 1 134 ? -3.329 16.004 8.677 1.00 93.31 134 HIS A CA 1
ATOM 1056 C C . HIS A 1 134 ? -3.143 14.481 8.737 1.00 93.31 134 HIS A C 1
ATOM 1058 O O . HIS A 1 134 ? -4.104 13.768 8.457 1.00 93.31 134 HIS A O 1
ATOM 1064 N N . ALA A 1 135 ? -1.980 13.962 9.165 1.00 92.50 135 ALA A N 1
ATOM 1065 C CA . ALA A 1 135 ? -1.736 12.517 9.310 1.00 92.50 135 ALA A CA 1
ATOM 1066 C C . ALA A 1 135 ? -2.877 11.768 10.020 1.00 92.50 135 ALA A C 1
ATOM 1068 O O . ALA A 1 135 ? -3.352 10.749 9.528 1.00 92.50 135 ALA A O 1
ATOM 1069 N N . GLN A 1 136 ? -3.381 12.311 11.130 1.00 92.25 136 GLN A N 1
ATOM 1070 C CA . GLN A 1 136 ? -4.437 11.669 11.923 1.00 92.25 136 GLN A CA 1
ATOM 1071 C C . GLN A 1 136 ? -5.787 11.583 11.192 1.00 92.25 136 GLN A C 1
ATOM 1073 O O . GLN A 1 136 ? -6.623 10.749 11.535 1.00 92.25 136 GLN A O 1
ATOM 1078 N N . HIS A 1 137 ? -6.005 12.430 10.184 1.00 92.38 137 HIS A N 1
ATOM 1079 C CA . HIS A 1 137 ? -7.244 12.475 9.411 1.00 92.38 137 HIS A CA 1
ATOM 1080 C C . HIS A 1 137 ? -7.178 11.611 8.147 1.00 92.38 137 HIS A C 1
ATOM 1082 O O . HIS A 1 137 ? -8.229 11.211 7.641 1.00 92.38 137 HIS A O 1
ATOM 1088 N N . LEU A 1 138 ? -5.973 11.293 7.655 1.00 94.06 138 LEU A N 1
ATOM 1089 C CA . LEU A 1 138 ? -5.771 10.480 6.457 1.00 94.06 138 LEU A CA 1
ATOM 1090 C C . LEU A 1 138 ? -6.320 9.062 6.659 1.00 94.06 138 LEU A C 1
ATOM 1092 O O . LEU A 1 138 ? -5.832 8.293 7.487 1.00 94.06 138 LEU A O 1
ATOM 1096 N N . GLN A 1 139 ? -7.317 8.704 5.848 1.00 96.38 139 GLN A N 1
ATOM 1097 C CA . GLN A 1 139 ? -7.947 7.379 5.845 1.00 96.38 139 GLN A CA 1
ATOM 1098 C C . GLN A 1 139 ? -7.790 6.665 4.500 1.00 96.38 139 GLN A C 1
ATOM 1100 O O . GLN A 1 139 ? -7.730 5.439 4.458 1.00 96.38 139 GLN A O 1
ATOM 1105 N N . TYR A 1 140 ? -7.733 7.404 3.396 1.00 96.94 140 TYR A N 1
ATOM 1106 C CA . TYR A 1 140 ? -7.620 6.847 2.052 1.00 96.94 140 TYR A CA 1
ATOM 1107 C C . TYR A 1 140 ? -6.405 7.473 1.379 1.00 96.94 140 TYR A C 1
ATOM 1109 O O . TYR A 1 140 ? -6.421 8.668 1.086 1.00 96.94 140 TYR A O 1
ATOM 1117 N N . VAL A 1 141 ? -5.365 6.675 1.157 1.00 97.81 141 VAL A N 1
ATOM 1118 C CA . VAL A 1 141 ? -4.105 7.127 0.564 1.00 97.81 141 VAL A CA 1
ATOM 1119 C C . VAL A 1 141 ? -3.841 6.334 -0.709 1.00 97.81 141 VAL A C 1
ATOM 1121 O O . VAL A 1 141 ? -3.875 5.104 -0.706 1.00 97.81 141 VAL A O 1
ATOM 1124 N N . SER A 1 142 ? -3.585 7.049 -1.798 1.00 97.81 142 SER A N 1
ATOM 1125 C CA . SER A 1 142 ? -3.226 6.489 -3.101 1.00 97.81 142 SER A CA 1
ATOM 1126 C C . SER A 1 142 ? -1.909 7.115 -3.557 1.00 97.81 142 SER A C 1
ATOM 1128 O O . SER A 1 142 ? -1.798 8.339 -3.591 1.00 97.81 142 SER A O 1
ATOM 1130 N N . LEU A 1 143 ? -0.907 6.294 -3.866 1.00 97.81 143 LEU A N 1
ATOM 1131 C CA . LEU A 1 143 ? 0.381 6.712 -4.418 1.00 97.81 143 LEU A CA 1
ATOM 1132 C C . LEU A 1 143 ? 0.436 6.276 -5.877 1.00 97.81 143 LEU A C 1
ATOM 1134 O O . LEU A 1 143 ? 0.544 5.085 -6.176 1.00 97.81 143 LEU A O 1
ATOM 1138 N N . LYS A 1 144 ? 0.332 7.250 -6.778 1.00 97.06 144 LYS A N 1
ATOM 1139 C CA . LYS A 1 144 ? 0.463 7.057 -8.218 1.00 97.06 144 LYS A CA 1
ATOM 1140 C C . LYS A 1 144 ? 1.881 7.407 -8.631 1.00 97.06 144 LYS A C 1
ATOM 1142 O O . LYS A 1 144 ? 2.278 8.557 -8.494 1.00 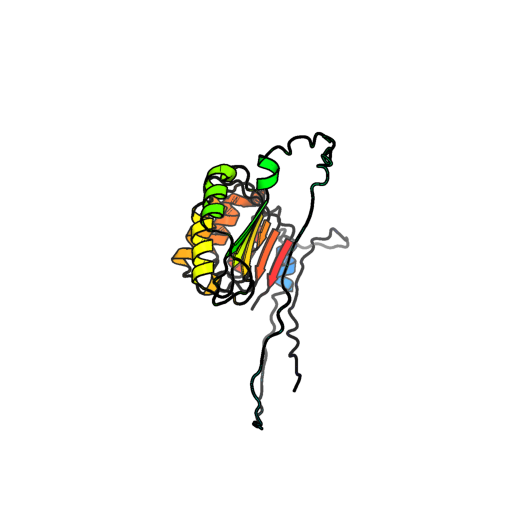97.06 144 LYS A O 1
ATOM 1147 N N . VAL A 1 145 ? 2.616 6.433 -9.146 1.00 96.25 145 VAL A N 1
ATOM 1148 C CA . VAL A 1 145 ? 4.001 6.603 -9.600 1.00 96.25 145 VAL A CA 1
ATOM 1149 C C . VAL A 1 145 ? 4.084 6.408 -11.109 1.00 96.25 145 VAL A C 1
ATOM 1151 O O . VAL A 1 145 ? 3.348 5.601 -11.687 1.00 96.25 145 VAL A O 1
ATOM 1154 N N . ASP A 1 146 ? 4.950 7.159 -11.772 1.00 94.56 146 ASP A N 1
ATOM 1155 C CA . ASP A 1 146 ? 5.293 6.927 -13.175 1.00 94.56 146 ASP A CA 1
ATOM 1156 C C . ASP A 1 146 ? 6.325 5.800 -13.338 1.00 94.56 146 ASP A C 1
ATOM 1158 O O . ASP A 1 146 ? 6.544 4.993 -12.438 1.00 94.56 146 ASP A O 1
ATOM 1162 N N . SER A 1 147 ? 6.940 5.702 -14.516 1.00 94.31 147 SER A N 1
ATOM 1163 C CA . SER A 1 147 ? 7.940 4.679 -14.827 1.00 94.31 147 SER A CA 1
ATOM 1164 C C . SER A 1 147 ? 9.334 4.938 -14.238 1.00 94.31 147 SER A C 1
ATOM 1166 O O . SER A 1 147 ? 10.244 4.179 -14.566 1.00 94.31 147 SER A O 1
ATOM 1168 N N . CYS A 1 148 ? 9.532 5.998 -13.446 1.00 94.44 148 CYS A N 1
ATOM 1169 C CA . CYS A 1 148 ? 10.825 6.324 -12.841 1.00 94.44 148 CYS A CA 1
ATOM 1170 C C . CYS A 1 148 ? 10.999 5.656 -11.476 1.00 94.44 148 CYS A C 1
ATOM 1172 O O . CYS A 1 148 ? 10.106 5.710 -10.626 1.00 94.44 148 CYS A O 1
ATOM 1174 N N . THR A 1 149 ? 12.185 5.094 -11.241 1.00 95.81 149 THR A N 1
ATOM 1175 C CA . THR A 1 149 ? 12.561 4.517 -9.945 1.00 95.81 149 THR A CA 1
ATOM 1176 C C . THR A 1 149 ? 12.566 5.585 -8.853 1.00 95.81 149 THR A C 1
ATOM 1178 O O . THR A 1 149 ? 12.061 5.332 -7.765 1.00 95.81 149 THR A O 1
ATOM 1181 N N . GLU A 1 150 ? 13.002 6.811 -9.154 1.00 95.94 150 GLU A N 1
ATOM 1182 C CA . GLU A 1 150 ? 13.036 7.920 -8.192 1.00 95.94 150 GLU A CA 1
ATOM 1183 C C . GLU A 1 150 ? 11.633 8.287 -7.677 1.00 95.94 150 GLU A C 1
ATOM 1185 O O . GLU A 1 150 ? 11.457 8.646 -6.514 1.00 95.94 150 GLU A O 1
ATOM 1190 N N . SER A 1 151 ? 10.604 8.171 -8.524 1.00 96.31 151 SER A N 1
ATOM 1191 C CA . SER A 1 151 ? 9.209 8.387 -8.117 1.00 96.31 151 SER A CA 1
ATOM 1192 C C . SER A 1 151 ? 8.719 7.292 -7.168 1.00 96.31 151 SER A C 1
ATOM 1194 O O . SER A 1 151 ? 7.991 7.575 -6.214 1.00 96.31 151 SER A O 1
ATOM 1196 N N . ALA A 1 152 ? 9.117 6.042 -7.416 1.00 97.56 152 ALA A N 1
ATOM 1197 C CA . ALA A 1 152 ? 8.789 4.910 -6.556 1.00 97.56 152 ALA A CA 1
ATOM 1198 C C . ALA A 1 152 ? 9.550 4.956 -5.218 1.00 97.56 152 ALA A C 1
ATOM 1200 O O . ALA A 1 152 ? 8.979 4.631 -4.175 1.00 97.56 152 ALA A O 1
ATOM 1201 N N . GLU A 1 153 ? 10.796 5.430 -5.211 1.00 97.81 153 GLU A N 1
ATOM 1202 C CA . GLU A 1 153 ? 11.555 5.703 -3.986 1.00 97.81 153 GLU A CA 1
ATOM 1203 C C . GLU A 1 153 ? 10.912 6.831 -3.173 1.00 97.81 153 GLU A C 1
ATOM 1205 O O . GLU A 1 153 ? 10.669 6.655 -1.981 1.00 97.81 153 GLU A O 1
ATOM 1210 N N . ALA A 1 154 ? 10.500 7.927 -3.819 1.00 97.44 154 ALA A N 1
ATOM 1211 C CA . ALA A 1 154 ? 9.768 9.002 -3.149 1.00 97.44 154 ALA A CA 1
ATOM 1212 C C . ALA A 1 154 ? 8.435 8.517 -2.540 1.00 97.44 154 ALA A C 1
ATOM 1214 O O . ALA A 1 154 ? 8.028 8.979 -1.472 1.00 97.44 154 ALA A O 1
ATOM 1215 N N . ALA A 1 155 ? 7.753 7.557 -3.177 1.00 98.06 155 ALA A N 1
ATOM 1216 C CA . ALA A 1 155 ? 6.595 6.892 -2.576 1.00 98.06 155 ALA A CA 1
ATOM 1217 C C . ALA A 1 155 ? 6.975 6.117 -1.304 1.00 98.06 155 ALA A C 1
ATOM 1219 O O . ALA A 1 155 ? 6.240 6.181 -0.318 1.00 98.06 155 ALA A O 1
ATOM 1220 N N . CYS A 1 156 ? 8.114 5.418 -1.293 1.00 98.25 156 CYS A N 1
ATOM 1221 C CA . CYS A 1 156 ? 8.613 4.710 -0.110 1.00 98.25 156 CYS A CA 1
ATOM 1222 C C . CYS A 1 156 ? 8.962 5.680 1.032 1.00 98.25 156 CYS A C 1
ATOM 1224 O O . CYS A 1 156 ? 8.603 5.427 2.187 1.00 98.25 156 CYS A O 1
ATOM 1226 N N . ASP A 1 157 ? 9.559 6.830 0.716 1.00 97.94 157 ASP A N 1
ATOM 1227 C CA . ASP A 1 157 ? 9.829 7.888 1.696 1.00 97.94 157 ASP A CA 1
ATOM 1228 C C . ASP A 1 157 ? 8.537 8.414 2.330 1.00 97.94 157 ASP A C 1
ATOM 1230 O O . ASP A 1 157 ? 8.483 8.663 3.537 1.00 97.94 157 ASP A O 1
ATOM 1234 N N . ILE A 1 158 ? 7.476 8.564 1.531 1.00 97.75 158 ILE A N 1
ATOM 1235 C CA . ILE A 1 158 ? 6.154 8.972 2.018 1.00 97.75 158 ILE A CA 1
ATOM 1236 C C . ILE A 1 158 ? 5.563 7.895 2.924 1.00 97.75 158 ILE A C 1
ATOM 1238 O O . ILE A 1 158 ? 5.154 8.220 4.036 1.00 97.75 158 ILE A O 1
ATOM 1242 N N . LEU A 1 159 ? 5.541 6.629 2.487 1.00 98.06 159 LEU A N 1
ATOM 1243 C CA . LEU A 1 159 ? 5.021 5.503 3.276 1.00 98.06 159 LEU A CA 1
ATOM 1244 C C . LEU A 1 159 ? 5.696 5.414 4.649 1.00 98.06 159 LEU A C 1
ATOM 1246 O O . LEU A 1 159 ? 5.015 5.258 5.665 1.00 98.06 159 LEU A O 1
ATOM 1250 N N . SER A 1 160 ? 7.014 5.617 4.684 1.00 97.94 160 SER A N 1
ATOM 1251 C CA . SER A 1 160 ? 7.819 5.591 5.908 1.00 97.94 160 SER A CA 1
ATOM 1252 C C . SER A 1 160 ? 7.434 6.679 6.921 1.00 97.94 160 SER A C 1
ATOM 1254 O O . SER A 1 160 ? 7.695 6.535 8.115 1.00 97.94 160 SER A O 1
ATOM 1256 N N . GLN A 1 161 ? 6.773 7.753 6.480 1.00 97.19 161 GLN A N 1
ATOM 1257 C CA . GLN A 1 161 ? 6.321 8.858 7.332 1.00 97.19 161 GLN A CA 1
ATOM 1258 C C . GLN A 1 161 ? 4.883 8.685 7.851 1.00 97.19 161 GLN A C 1
ATOM 1260 O O . GLN A 1 161 ? 4.446 9.450 8.714 1.00 97.19 161 GLN A O 1
ATOM 1265 N N . LEU A 1 162 ? 4.134 7.674 7.390 1.00 95.62 162 LEU A N 1
ATOM 1266 C CA . LEU A 1 162 ? 2.714 7.483 7.732 1.00 95.62 162 LEU A CA 1
ATOM 1267 C C . LEU A 1 162 ? 2.482 6.845 9.119 1.00 95.62 162 LEU A C 1
ATOM 1269 O O . LEU A 1 162 ? 1.432 6.253 9.365 1.00 95.62 162 LEU A O 1
ATOM 1273 N N . VAL A 1 163 ? 3.425 7.004 10.055 1.00 96.06 163 VAL A N 1
ATOM 1274 C CA . VAL A 1 163 ? 3.385 6.414 11.410 1.00 96.06 163 VAL A CA 1
ATOM 1275 C C . VAL A 1 163 ? 2.175 6.855 12.240 1.00 96.06 163 VAL A C 1
ATOM 1277 O O . VAL A 1 163 ? 1.673 6.088 13.050 1.00 96.06 163 VAL A O 1
ATOM 1280 N N . ASN A 1 164 ? 1.672 8.073 12.016 1.00 93.75 164 ASN A N 1
ATOM 1281 C CA . ASN A 1 164 ? 0.552 8.653 12.771 1.00 93.75 164 ASN A CA 1
ATOM 1282 C C . ASN A 1 164 ? -0.781 8.612 12.004 1.00 93.75 164 ASN A C 1
ATOM 1284 O O . ASN A 1 164 ? -1.697 9.374 12.321 1.00 93.75 164 ASN A O 1
ATOM 1288 N N . CYS A 1 165 ? -0.881 7.776 10.966 1.00 93.62 165 CYS A N 1
ATOM 1289 C CA . CYS A 1 165 ? -2.072 7.682 10.126 1.00 93.62 165 CYS A CA 1
ATOM 1290 C C . CYS A 1 165 ? -2.965 6.500 10.525 1.00 93.62 165 CYS A C 1
ATOM 1292 O O . CYS A 1 165 ? -2.483 5.441 10.924 1.00 93.62 165 CYS A O 1
ATOM 1294 N N . THR A 1 166 ? -4.281 6.662 10.353 1.00 93.12 166 THR A N 1
ATOM 1295 C CA . THR A 1 166 ? -5.285 5.599 10.556 1.00 93.12 166 THR A CA 1
ATOM 1296 C C . THR A 1 166 ? -5.868 5.159 9.215 1.00 93.12 166 THR A C 1
ATOM 1298 O O . THR A 1 166 ? -7.061 5.290 8.922 1.00 93.12 166 THR A O 1
ATOM 1301 N N . ILE A 1 167 ? -4.989 4.649 8.352 1.00 97.06 167 ILE A N 1
ATOM 1302 C CA . ILE A 1 167 ? -5.332 4.329 6.968 1.00 97.06 167 ILE A CA 1
ATOM 1303 C C . ILE A 1 167 ? -6.326 3.163 6.942 1.00 97.06 167 ILE A C 1
ATOM 1305 O O . ILE A 1 167 ? -6.157 2.133 7.588 1.00 97.06 167 ILE A O 1
ATOM 1309 N N . LYS A 1 168 ? -7.402 3.339 6.180 1.00 98.06 168 LYS A N 1
ATOM 1310 C CA . LYS A 1 168 ? -8.409 2.320 5.863 1.00 98.06 168 LYS A CA 1
ATOM 1311 C C . LYS A 1 168 ? -8.198 1.735 4.480 1.00 98.06 168 LYS A C 1
ATOM 1313 O O . LYS A 1 168 ? -8.541 0.572 4.255 1.00 98.06 168 LYS A O 1
ATOM 1318 N N . THR A 1 169 ? -7.675 2.537 3.560 1.00 98.06 169 THR A N 1
ATOM 1319 C CA . THR A 1 169 ? -7.417 2.134 2.182 1.00 98.06 169 THR A CA 1
ATOM 1320 C C . THR A 1 169 ? -6.062 2.647 1.736 1.00 98.06 169 THR A C 1
ATOM 1322 O O . THR A 1 169 ? -5.838 3.857 1.747 1.00 98.06 169 THR A O 1
ATOM 1325 N N . LEU A 1 170 ? -5.198 1.727 1.314 1.00 98.44 170 LEU A N 1
ATOM 1326 C CA . LEU A 1 170 ? -3.918 2.033 0.687 1.00 98.44 170 LEU A CA 1
ATOM 1327 C C . LEU A 1 170 ? -3.921 1.529 -0.758 1.00 98.44 170 LEU A C 1
ATOM 1329 O O . LEU A 1 170 ? -4.237 0.365 -1.011 1.00 98.44 170 LEU A O 1
ATOM 1333 N N . GLY A 1 171 ? -3.549 2.391 -1.698 1.00 98.12 171 GLY A N 1
ATOM 1334 C CA . GLY A 1 171 ? -3.304 2.011 -3.084 1.00 98.12 171 GLY A CA 1
ATOM 1335 C C . GLY A 1 171 ? -1.910 2.417 -3.531 1.00 98.12 171 GLY A C 1
ATOM 1336 O O . GLY A 1 171 ? -1.569 3.592 -3.468 1.00 98.12 171 GLY A O 1
ATOM 1337 N N . LEU A 1 172 ? -1.133 1.455 -4.014 1.00 97.88 172 LEU A N 1
ATOM 1338 C CA . LEU A 1 172 ? 0.103 1.685 -4.752 1.00 97.88 172 LEU A CA 1
ATOM 1339 C C . LEU A 1 172 ? -0.196 1.415 -6.226 1.00 97.88 172 LEU A C 1
ATOM 1341 O O . LEU A 1 172 ? -0.734 0.363 -6.574 1.00 97.88 172 LEU A O 1
ATOM 1345 N N . ILE A 1 173 ? 0.030 2.414 -7.075 1.00 95.94 173 ILE A N 1
ATOM 1346 C CA . ILE A 1 173 ? -0.402 2.390 -8.471 1.00 95.94 173 ILE A CA 1
ATOM 1347 C C . ILE A 1 173 ? 0.756 2.842 -9.352 1.00 95.94 173 ILE A C 1
ATOM 1349 O O . ILE A 1 173 ? 1.069 4.028 -9.413 1.00 95.94 173 ILE A O 1
ATOM 1353 N N . SER A 1 174 ? 1.344 1.916 -10.099 1.00 93.81 174 SER A N 1
ATOM 1354 C CA . SER A 1 174 ? 2.196 2.270 -11.231 1.00 93.81 174 SER A CA 1
ATOM 1355 C C . SER A 1 174 ? 1.325 2.660 -12.427 1.00 93.81 174 SER A C 1
ATOM 1357 O O . SER A 1 174 ? 0.442 1.916 -12.847 1.00 93.81 174 SER A O 1
ATOM 1359 N N . THR A 1 175 ? 1.525 3.868 -12.950 1.00 91.62 175 THR A N 1
ATOM 1360 C CA . THR A 1 175 ? 0.704 4.444 -14.035 1.00 91.62 175 THR A CA 1
ATOM 1361 C C . THR A 1 175 ? 1.160 4.019 -15.430 1.00 91.62 175 THR A C 1
ATOM 1363 O O . THR A 1 175 ? 0.389 4.117 -16.384 1.00 91.62 175 THR A O 1
ATOM 1366 N N . ALA A 1 176 ? 2.399 3.537 -15.550 1.00 88.12 176 ALA A N 1
ATOM 1367 C CA . ALA A 1 176 ? 2.989 3.055 -16.792 1.00 88.12 176 ALA A CA 1
ATOM 1368 C C . ALA A 1 176 ? 3.776 1.762 -16.534 1.00 88.12 176 ALA A C 1
ATOM 1370 O O . ALA A 1 176 ? 3.183 0.702 -16.355 1.00 88.12 176 ALA A O 1
ATOM 1371 N N . ARG A 1 177 ? 5.112 1.833 -16.498 1.00 91.50 177 ARG A N 1
ATOM 1372 C CA . ARG A 1 177 ? 5.943 0.696 -16.085 1.00 91.50 177 ARG A CA 1
ATOM 1373 C C . ARG A 1 177 ? 5.870 0.490 -14.566 1.00 91.50 177 ARG A C 1
ATOM 1375 O O . ARG A 1 177 ? 5.756 1.486 -13.850 1.00 91.50 177 ARG A O 1
ATOM 1382 N N . PRO A 1 178 ? 5.999 -0.757 -14.081 1.00 94.12 178 PRO A N 1
ATOM 1383 C CA . PRO A 1 178 ? 5.941 -1.089 -12.659 1.00 94.12 178 PRO A CA 1
ATOM 1384 C C . PRO A 1 178 ? 7.214 -0.675 -11.902 1.00 94.12 178 PRO A C 1
ATOM 1386 O O . PRO A 1 178 ? 8.010 -1.512 -11.494 1.00 94.12 178 PRO A O 1
ATOM 1389 N N . SER A 1 179 ? 7.428 0.628 -11.722 1.00 96.19 179 SER A N 1
ATOM 1390 C CA . SER A 1 179 ? 8.640 1.198 -11.108 1.00 96.19 179 SER A CA 1
ATOM 1391 C C . SER A 1 179 ? 8.868 0.787 -9.650 1.00 96.19 179 SER A C 1
ATOM 1393 O O . SER A 1 179 ? 10.007 0.802 -9.193 1.00 96.19 179 SER A O 1
ATOM 1395 N N . PHE A 1 180 ? 7.834 0.348 -8.921 1.00 97.06 180 PHE A N 1
ATOM 1396 C CA . PHE A 1 180 ? 8.014 -0.243 -7.589 1.00 97.06 180 PHE A CA 1
ATOM 1397 C C . PHE A 1 180 ? 8.864 -1.518 -7.621 1.00 97.06 180 PHE A C 1
ATOM 1399 O O . PHE A 1 180 ? 9.577 -1.781 -6.658 1.00 97.06 180 PHE A O 1
ATOM 1406 N N . MET A 1 181 ? 8.833 -2.279 -8.721 1.00 95.56 181 MET A N 1
ATOM 1407 C CA . MET A 1 181 ? 9.688 -3.456 -8.916 1.00 95.56 181 MET A CA 1
ATOM 1408 C C . MET A 1 181 ? 11.160 -3.097 -9.138 1.00 95.56 181 MET A C 1
ATOM 1410 O O . MET A 1 181 ? 12.023 -3.948 -8.939 1.00 95.56 181 MET A O 1
ATOM 1414 N N . ASP A 1 182 ? 11.445 -1.856 -9.540 1.00 96.19 182 ASP A N 1
ATOM 1415 C CA . ASP A 1 182 ? 12.810 -1.354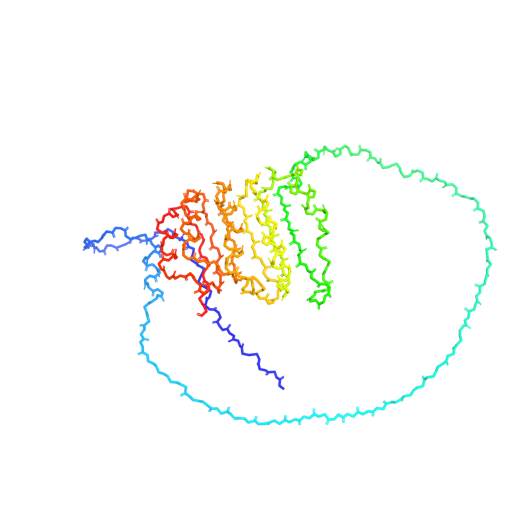 -9.711 1.00 96.19 182 ASP A CA 1
ATOM 1416 C C . ASP A 1 182 ? 13.403 -0.854 -8.371 1.00 96.19 182 ASP A C 1
ATOM 1418 O O . ASP A 1 182 ? 14.611 -0.644 -8.269 1.00 96.19 182 ASP A O 1
ATOM 1422 N N . VAL A 1 183 ? 12.577 -0.692 -7.325 1.00 97.25 183 VAL A N 1
ATOM 1423 C CA . VAL A 1 183 ? 13.022 -0.341 -5.967 1.00 97.25 183 VAL A CA 1
ATOM 1424 C C . VAL A 1 183 ? 13.489 -1.594 -5.232 1.00 97.25 183 VAL A C 1
ATOM 1426 O O . VAL A 1 183 ? 12.830 -2.634 -5.249 1.00 97.25 183 VAL A O 1
ATOM 1429 N N . SER A 1 184 ? 14.615 -1.498 -4.519 1.00 96.38 184 SER A N 1
ATOM 1430 C CA . SER A 1 184 ? 15.102 -2.626 -3.720 1.00 96.38 184 SER A CA 1
ATOM 1431 C C . SER A 1 184 ? 14.079 -3.054 -2.659 1.00 96.38 184 SER A C 1
ATOM 1433 O O . SER A 1 184 ? 13.490 -2.228 -1.958 1.00 96.38 184 SER A O 1
ATOM 1435 N N . GLN A 1 185 ? 13.915 -4.365 -2.474 1.00 95.94 185 GLN A N 1
ATOM 1436 C CA . GLN A 1 185 ? 13.026 -4.925 -1.450 1.00 95.94 185 GLN A CA 1
ATOM 1437 C C . GLN A 1 185 ? 13.382 -4.425 -0.038 1.00 95.94 185 GLN A C 1
ATOM 1439 O O . GLN A 1 185 ? 12.492 -4.168 0.770 1.00 95.94 185 GLN A O 1
ATOM 1444 N N . ALA A 1 186 ? 14.676 -4.212 0.234 1.00 95.88 186 ALA A N 1
ATOM 1445 C CA . ALA A 1 186 ? 15.180 -3.670 1.496 1.00 95.88 186 ALA A CA 1
ATOM 1446 C C . ALA A 1 186 ? 14.735 -2.221 1.767 1.00 95.88 186 ALA A C 1
ATOM 1448 O O . ALA A 1 186 ? 14.731 -1.803 2.920 1.00 95.88 186 ALA A O 1
ATOM 1449 N N . HIS A 1 187 ? 14.346 -1.471 0.733 1.00 97.62 187 HIS A N 1
ATOM 1450 C CA . HIS A 1 187 ? 13.767 -0.138 0.876 1.00 97.62 187 HIS A CA 1
ATOM 1451 C C . HIS A 1 187 ? 12.231 -0.195 0.894 1.00 97.62 187 HIS A C 1
ATOM 1453 O O . HIS A 1 187 ? 11.594 0.371 1.783 1.00 97.62 187 HIS A O 1
ATOM 1459 N N . PHE A 1 188 ? 11.631 -0.939 -0.039 1.00 98.44 188 PHE A N 1
ATOM 1460 C CA . PHE A 1 188 ? 10.179 -0.995 -0.202 1.00 98.44 188 PHE A CA 1
ATOM 1461 C C . PHE A 1 188 ? 9.457 -1.671 0.974 1.00 98.44 188 PHE A C 1
ATOM 1463 O O . PHE A 1 188 ? 8.475 -1.136 1.494 1.00 98.44 188 PHE A O 1
ATOM 1470 N N . VAL A 1 189 ? 9.922 -2.850 1.406 1.00 98.06 189 VAL A N 1
ATOM 1471 C CA . VAL A 1 189 ? 9.215 -3.643 2.423 1.00 98.06 189 VAL A CA 1
ATOM 1472 C C . VAL A 1 189 ? 9.144 -2.901 3.762 1.00 98.06 189 VAL A C 1
ATOM 1474 O O . VAL A 1 189 ? 8.033 -2.756 4.274 1.00 98.06 189 VAL A O 1
ATOM 1477 N N . PRO A 1 190 ? 10.242 -2.361 4.331 1.00 98.25 190 PRO A N 1
ATOM 1478 C CA . PRO A 1 190 ? 10.157 -1.600 5.578 1.00 98.25 190 PRO A CA 1
ATOM 1479 C C . PRO A 1 190 ? 9.222 -0.389 5.487 1.00 98.25 190 PRO A C 1
ATOM 1481 O O . PRO A 1 190 ? 8.453 -0.149 6.418 1.00 98.25 190 PRO A O 1
ATOM 1484 N N . ALA A 1 191 ? 9.229 0.323 4.356 1.00 98.25 191 ALA A N 1
ATOM 1485 C CA . ALA A 1 191 ? 8.350 1.464 4.127 1.00 98.25 191 ALA A CA 1
ATOM 1486 C C . ALA A 1 191 ? 6.865 1.062 4.149 1.00 98.25 191 ALA A C 1
ATOM 1488 O O . ALA A 1 191 ? 6.057 1.676 4.846 1.00 98.25 191 ALA A O 1
ATOM 1489 N N . LEU A 1 192 ? 6.494 -0.015 3.449 1.00 98.38 192 LEU A N 1
ATOM 1490 C CA . LEU A 1 192 ? 5.121 -0.534 3.442 1.00 98.38 192 LEU A CA 1
ATOM 1491 C C . LEU A 1 192 ? 4.674 -1.016 4.832 1.00 98.38 192 LEU A C 1
ATOM 1493 O O . LEU A 1 192 ? 3.531 -0.808 5.249 1.00 98.38 192 LEU A O 1
ATOM 1497 N N . MET A 1 193 ? 5.591 -1.629 5.575 1.00 97.62 193 MET A N 1
ATOM 1498 C CA . MET A 1 193 ? 5.330 -2.198 6.897 1.00 97.62 193 MET A CA 1
ATOM 1499 C C . MET A 1 193 ? 4.964 -1.143 7.939 1.00 97.62 193 MET A C 1
ATOM 1501 O O . MET A 1 193 ? 4.174 -1.435 8.840 1.00 97.62 193 MET A O 1
ATOM 1505 N N . VAL A 1 194 ? 5.448 0.096 7.784 1.00 97.94 194 VAL A N 1
ATOM 1506 C CA . VAL A 1 194 ? 4.996 1.237 8.596 1.00 97.94 194 VAL A CA 1
ATOM 1507 C C . VAL A 1 194 ? 3.475 1.368 8.539 1.00 97.94 194 VAL A C 1
ATOM 1509 O O . VAL A 1 194 ? 2.838 1.528 9.581 1.00 97.94 194 VAL A O 1
ATOM 1512 N N . VAL A 1 195 ? 2.865 1.226 7.360 1.00 97.88 195 VAL A N 1
ATOM 1513 C CA . VAL A 1 195 ? 1.405 1.298 7.234 1.00 97.88 195 VAL A CA 1
ATOM 1514 C C . VAL A 1 195 ? 0.741 0.089 7.887 1.00 97.88 195 VAL A C 1
ATOM 1516 O O . VAL A 1 195 ? -0.200 0.265 8.659 1.00 97.88 195 VAL A O 1
ATOM 1519 N N . PHE A 1 196 ? 1.241 -1.126 7.641 1.00 97.75 196 PHE A N 1
ATOM 1520 C CA . PHE A 1 196 ? 0.642 -2.353 8.190 1.00 97.75 196 PHE A CA 1
ATOM 1521 C C . PHE A 1 196 ? 0.617 -2.361 9.714 1.00 97.75 196 PHE A C 1
ATOM 1523 O O . PHE A 1 196 ? -0.372 -2.789 10.309 1.00 97.75 196 PHE A O 1
ATOM 1530 N N . VAL A 1 197 ? 1.689 -1.878 10.342 1.00 97.56 197 VAL A N 1
ATOM 1531 C CA . VAL A 1 197 ? 1.824 -1.856 11.798 1.00 97.56 197 VAL A CA 1
ATOM 1532 C C . VAL A 1 197 ? 0.997 -0.734 12.418 1.00 97.56 197 VAL A C 1
ATOM 1534 O O . VAL A 1 197 ? 0.335 -0.972 13.428 1.00 97.56 197 VAL A O 1
ATOM 1537 N N . ASN A 1 198 ? 1.002 0.471 11.844 1.00 97.00 198 ASN A N 1
ATOM 1538 C CA . ASN A 1 198 ? 0.381 1.631 12.493 1.00 97.00 198 ASN A CA 1
ATOM 1539 C C . ASN A 1 198 ? -1.118 1.773 12.182 1.00 97.00 198 ASN A C 1
ATOM 1541 O O . ASN A 1 198 ? -1.891 2.217 13.030 1.00 97.00 198 ASN A O 1
ATOM 1545 N N . SER A 1 199 ? -1.570 1.345 11.002 1.00 96.19 199 SER A N 1
ATOM 1546 C CA . SER A 1 199 ? -2.962 1.514 10.572 1.00 96.19 199 SER A CA 1
ATOM 1547 C C . SER A 1 199 ? -3.837 0.306 10.912 1.00 96.19 199 SER A C 1
ATOM 1549 O O . SER A 1 199 ? -4.197 -0.462 10.033 1.00 96.19 199 SER A O 1
ATOM 1551 N N . LYS A 1 200 ? -4.261 0.170 12.176 1.00 95.00 200 LYS A N 1
ATOM 1552 C CA . LYS A 1 200 ? -5.094 -0.967 12.649 1.00 95.00 200 LYS A CA 1
ATOM 1553 C C . LYS A 1 200 ? -6.475 -1.093 11.983 1.00 95.00 200 LYS A C 1
ATOM 1555 O O . LYS A 1 200 ? -7.149 -2.112 12.101 1.00 95.00 200 LYS A O 1
ATOM 1560 N N . SER A 1 201 ? -6.924 -0.041 11.302 1.00 95.69 201 SER A N 1
ATOM 1561 C CA . SER A 1 201 ? -8.186 0.001 10.560 1.00 95.69 201 SER A CA 1
ATOM 1562 C C . SER A 1 201 ? -8.046 -0.351 9.075 1.00 95.69 201 SER A C 1
ATOM 1564 O O . SER A 1 201 ? -8.989 -0.104 8.315 1.00 95.69 201 SER A O 1
ATOM 1566 N N . LEU A 1 202 ? -6.890 -0.866 8.636 1.00 97.94 202 LEU A N 1
ATOM 1567 C CA . LEU A 1 202 ? -6.630 -1.126 7.224 1.00 97.94 202 LEU A CA 1
ATOM 1568 C C . LEU A 1 202 ? -7.572 -2.211 6.695 1.00 97.94 202 LEU A C 1
ATOM 1570 O O . LEU A 1 202 ? -7.533 -3.365 7.102 1.00 97.94 202 LEU A O 1
ATOM 1574 N N . SER A 1 203 ? -8.434 -1.821 5.761 1.00 97.88 203 SER A N 1
ATOM 1575 C CA . SER A 1 203 ? -9.517 -2.667 5.249 1.00 97.88 203 SER A CA 1
ATOM 1576 C C . SER A 1 203 ? -9.383 -3.006 3.770 1.00 97.88 203 SER A C 1
ATOM 1578 O O . SER A 1 203 ? -9.964 -3.985 3.308 1.00 97.88 203 SER A O 1
ATOM 1580 N N . SER A 1 204 ? -8.631 -2.204 3.021 1.00 98.19 204 SER A N 1
ATOM 1581 C CA . SER A 1 204 ? -8.439 -2.375 1.588 1.00 98.19 204 SER A CA 1
ATOM 1582 C C . SER A 1 204 ? -7.007 -2.044 1.218 1.00 98.19 204 SER A C 1
ATOM 1584 O O . SER A 1 204 ? -6.509 -0.970 1.559 1.00 98.19 204 SER A O 1
ATOM 1586 N N . ILE A 1 205 ? -6.374 -2.933 0.467 1.00 97.81 205 ILE A N 1
ATOM 1587 C CA . ILE A 1 205 ? -5.016 -2.745 -0.021 1.00 97.81 205 ILE A CA 1
ATOM 1588 C C . ILE A 1 205 ? -4.920 -3.136 -1.496 1.00 97.81 205 ILE A C 1
ATOM 1590 O O . ILE A 1 205 ? -5.424 -4.181 -1.911 1.00 97.81 205 ILE A O 1
ATOM 1594 N N . LYS A 1 206 ? -4.271 -2.278 -2.282 1.00 97.44 206 LYS A N 1
ATOM 1595 C CA . LYS A 1 206 ? -3.902 -2.535 -3.674 1.00 97.44 206 LYS A CA 1
ATOM 1596 C C . LYS A 1 206 ? -2.391 -2.362 -3.814 1.00 97.44 206 LYS A C 1
ATOM 1598 O O . LYS A 1 206 ? -1.897 -1.253 -3.634 1.00 97.44 206 LYS A O 1
ATOM 1603 N N . ILE A 1 207 ? -1.691 -3.454 -4.100 1.00 96.06 207 ILE A N 1
ATOM 1604 C CA . ILE A 1 207 ? -0.218 -3.551 -4.143 1.00 96.06 207 ILE A CA 1
ATOM 1605 C C . ILE A 1 207 ? 0.246 -4.256 -5.424 1.00 96.06 207 ILE A C 1
ATOM 1607 O O . ILE A 1 207 ? 1.170 -5.064 -5.417 1.00 96.06 207 ILE A O 1
ATOM 1611 N N . ASP A 1 208 ? -0.446 -3.960 -6.519 1.00 93.81 208 ASP A N 1
ATOM 1612 C CA . ASP A 1 208 ? -0.127 -4.447 -7.857 1.00 93.81 208 ASP A CA 1
ATOM 1613 C C . ASP A 1 208 ? 1.302 -4.049 -8.254 1.00 93.81 208 ASP A C 1
ATOM 1615 O O . ASP A 1 208 ? 1.716 -2.916 -8.019 1.00 93.81 208 ASP A O 1
ATOM 1619 N N . ASP A 1 209 ? 2.032 -4.990 -8.852 1.00 93.94 209 ASP A N 1
ATOM 1620 C CA . ASP A 1 209 ? 3.387 -4.823 -9.376 1.00 93.94 209 ASP A CA 1
ATOM 1621 C C . ASP A 1 209 ? 4.389 -4.276 -8.338 1.00 93.94 209 ASP A C 1
ATOM 1623 O O . ASP A 1 209 ? 5.135 -3.327 -8.585 1.00 93.94 209 ASP A O 1
ATOM 1627 N N . THR A 1 210 ? 4.390 -4.876 -7.145 1.00 96.50 210 THR A N 1
ATOM 1628 C CA . THR A 1 210 ? 5.282 -4.506 -6.035 1.00 96.50 210 THR A CA 1
ATOM 1629 C C . THR A 1 210 ? 6.169 -5.670 -5.580 1.00 96.50 210 THR A C 1
ATOM 1631 O O . THR A 1 210 ? 5.749 -6.831 -5.669 1.00 96.50 210 THR A O 1
ATOM 1634 N N . PRO A 1 211 ? 7.359 -5.394 -5.003 1.00 96.38 211 PRO A N 1
ATOM 1635 C CA . PRO A 1 211 ? 8.273 -6.417 -4.489 1.00 96.38 211 PRO A CA 1
ATOM 1636 C C . PRO A 1 211 ? 7.864 -6.925 -3.091 1.00 96.38 211 PRO A C 1
ATOM 1638 O O . PRO A 1 211 ? 8.708 -7.299 -2.280 1.00 96.38 211 PRO A O 1
ATOM 1641 N N . VAL A 1 212 ? 6.563 -6.917 -2.790 1.00 96.81 212 VAL A N 1
ATOM 1642 C CA . VAL A 1 212 ? 5.987 -7.484 -1.564 1.00 96.81 212 VAL A CA 1
ATOM 1643 C C . VAL A 1 212 ? 6.257 -8.991 -1.489 1.00 96.81 212 VAL A C 1
ATOM 1645 O O . VAL A 1 212 ? 6.319 -9.672 -2.513 1.00 96.81 212 VAL A O 1
ATOM 1648 N N . ASP A 1 213 ? 6.406 -9.511 -0.275 1.00 96.44 213 ASP A N 1
ATOM 1649 C CA . ASP A 1 213 ? 6.829 -10.883 0.009 1.00 96.44 213 ASP A CA 1
ATOM 1650 C C . ASP A 1 213 ? 5.942 -11.571 1.066 1.00 96.44 213 ASP A C 1
ATOM 1652 O O . ASP A 1 213 ? 5.082 -10.957 1.703 1.00 96.44 213 ASP A O 1
ATOM 1656 N N . ASP A 1 214 ? 6.134 -12.877 1.260 1.00 97.25 214 ASP A N 1
ATOM 1657 C CA . ASP A 1 214 ? 5.370 -13.638 2.255 1.00 97.25 214 ASP A CA 1
ATOM 1658 C C . ASP A 1 214 ? 5.530 -13.103 3.698 1.00 97.25 214 ASP A C 1
ATOM 1660 O O . ASP A 1 214 ? 4.518 -12.995 4.400 1.00 97.25 214 ASP A O 1
ATOM 1664 N N . PRO A 1 215 ? 6.741 -12.734 4.178 1.00 98.19 215 PRO A N 1
ATOM 1665 C CA . PRO A 1 215 ? 6.908 -12.123 5.498 1.00 98.19 215 PRO A CA 1
ATOM 1666 C C . PRO A 1 215 ? 6.107 -10.832 5.700 1.00 98.19 215 PRO A C 1
ATOM 1668 O O . PRO A 1 215 ? 5.471 -10.667 6.744 1.00 98.19 215 PRO A O 1
ATOM 1671 N N . SER A 1 216 ? 6.093 -9.928 4.719 1.00 97.81 216 SER A N 1
ATOM 1672 C CA . SER A 1 216 ? 5.325 -8.683 4.817 1.00 97.81 216 SER A CA 1
ATOM 1673 C C . SER A 1 216 ? 3.817 -8.931 4.799 1.00 97.81 216 SER A C 1
ATOM 1675 O O . SER A 1 216 ? 3.097 -8.317 5.591 1.00 97.81 216 SER A O 1
ATOM 1677 N N . LEU A 1 217 ? 3.324 -9.896 4.010 1.00 97.06 217 LEU A N 1
ATOM 1678 C CA . LEU A 1 217 ? 1.922 -10.330 4.091 1.00 97.06 217 LEU A CA 1
ATOM 1679 C C . LEU A 1 217 ? 1.578 -10.949 5.448 1.00 97.06 217 LEU A C 1
ATOM 1681 O O . LEU A 1 217 ? 0.500 -10.697 5.984 1.00 97.06 217 LEU A O 1
ATOM 1685 N N . LYS A 1 218 ? 2.491 -11.710 6.054 1.00 97.50 218 LYS A N 1
ATOM 1686 C CA . LYS A 1 218 ? 2.282 -12.240 7.407 1.00 97.50 218 LYS A CA 1
ATOM 1687 C C . LYS A 1 218 ? 2.125 -11.117 8.434 1.00 97.50 218 LYS A C 1
ATOM 1689 O O . LYS A 1 218 ? 1.304 -11.236 9.340 1.00 97.50 218 LYS A O 1
ATOM 1694 N N . VAL A 1 219 ? 2.861 -10.014 8.291 1.00 98.00 219 VAL A N 1
ATOM 1695 C CA . VAL A 1 219 ? 2.698 -8.854 9.181 1.00 98.00 219 VAL A CA 1
ATOM 1696 C C . VAL A 1 219 ? 1.427 -8.064 8.884 1.00 98.00 219 VAL A C 1
ATOM 1698 O O . VAL A 1 219 ? 0.787 -7.603 9.832 1.00 98.00 219 VAL A O 1
ATOM 1701 N N . LEU A 1 220 ? 1.004 -7.963 7.619 1.00 97.81 220 LEU A N 1
ATOM 1702 C CA . LEU A 1 220 ? -0.320 -7.436 7.273 1.00 97.81 220 LEU A CA 1
ATOM 1703 C C . LEU A 1 220 ? -1.414 -8.200 8.026 1.00 97.81 220 LEU A C 1
ATOM 1705 O O . LEU A 1 220 ? -2.220 -7.578 8.718 1.00 97.81 220 LEU A O 1
ATOM 1709 N N . VAL A 1 221 ? -1.394 -9.531 7.932 1.00 97.31 221 VAL A N 1
ATOM 1710 C CA . VAL A 1 221 ? -2.344 -10.429 8.599 1.00 97.31 221 VAL A CA 1
ATOM 1711 C C . VAL A 1 221 ? -2.296 -10.251 10.112 1.00 97.31 221 VAL A C 1
ATOM 1713 O O . VAL A 1 221 ? -3.327 -9.990 10.722 1.00 97.31 221 VAL A O 1
ATOM 1716 N N . ALA A 1 222 ? -1.105 -10.301 10.714 1.00 97.62 222 ALA A N 1
ATOM 1717 C CA . ALA A 1 222 ? -0.944 -10.195 12.164 1.00 97.62 222 ALA A CA 1
ATOM 1718 C C . ALA A 1 222 ? -1.474 -8.874 12.753 1.00 97.62 222 ALA A C 1
ATOM 1720 O O . ALA A 1 222 ? -1.800 -8.820 13.935 1.00 97.62 222 ALA A O 1
ATOM 1721 N N . ASN A 1 223 ? -1.543 -7.805 11.953 1.00 97.69 223 ASN A N 1
ATOM 1722 C CA . ASN A 1 223 ? -2.013 -6.497 12.410 1.00 97.69 223 ASN A CA 1
ATOM 1723 C C . ASN A 1 223 ? -3.442 -6.153 11.971 1.00 97.69 223 ASN A C 1
ATOM 1725 O O . ASN A 1 223 ? -4.041 -5.266 12.576 1.00 97.69 223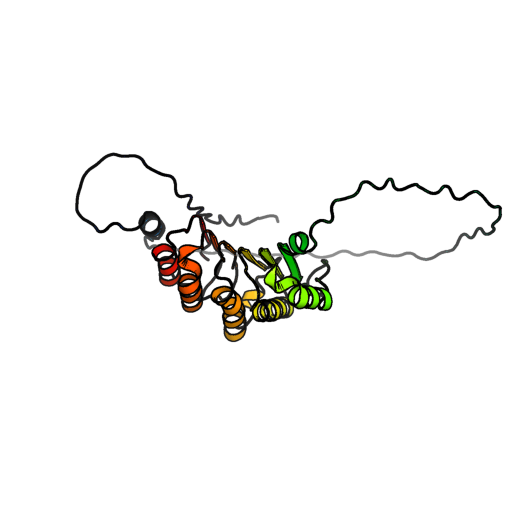 ASN A O 1
ATOM 1729 N N . ASN A 1 224 ? -3.962 -6.796 10.920 1.00 97.81 224 ASN A N 1
ATOM 1730 C CA . ASN A 1 224 ? -5.195 -6.377 10.243 1.00 97.81 224 ASN A CA 1
ATOM 1731 C C . ASN A 1 224 ? -6.131 -7.548 9.884 1.00 97.81 224 ASN A C 1
ATOM 1733 O O . ASN A 1 224 ? -7.034 -7.373 9.067 1.00 97.81 224 ASN A O 1
ATOM 1737 N N . SER A 1 225 ? -5.953 -8.737 10.474 1.00 97.00 225 SER A N 1
ATOM 1738 C CA . SER A 1 225 ? -6.796 -9.926 10.232 1.00 97.00 225 SER A CA 1
ATOM 1739 C C . SER A 1 225 ? -8.296 -9.645 10.355 1.00 97.00 225 SER A C 1
ATOM 1741 O O . SER A 1 225 ? -9.096 -10.135 9.555 1.00 97.00 225 SER A O 1
ATOM 1743 N N . ASP A 1 226 ? -8.667 -8.813 11.326 1.00 96.88 226 ASP A N 1
ATOM 1744 C CA . ASP A 1 226 ? -10.061 -8.554 11.695 1.00 96.88 226 ASP A CA 1
ATOM 1745 C C . ASP A 1 226 ? -10.707 -7.463 10.827 1.00 96.88 226 ASP A C 1
ATOM 1747 O O . ASP A 1 226 ? -11.934 -7.342 10.754 1.00 96.88 226 ASP A O 1
ATOM 1751 N N . THR A 1 227 ? -9.886 -6.644 10.167 1.00 97.50 227 THR A N 1
ATOM 1752 C CA . THR A 1 227 ? -10.318 -5.445 9.439 1.00 97.50 227 THR A CA 1
ATOM 1753 C C . THR A 1 227 ? -10.167 -5.574 7.929 1.00 97.50 227 THR A C 1
ATOM 1755 O O . THR A 1 227 ? -10.950 -4.949 7.201 1.00 97.50 227 THR A O 1
ATOM 1758 N N . LEU A 1 228 ? -9.230 -6.400 7.451 1.00 97.81 228 LEU A N 1
ATOM 1759 C CA . LEU A 1 228 ? -8.938 -6.583 6.034 1.00 97.81 228 LEU A CA 1
ATOM 1760 C C . LEU A 1 228 ? -10.120 -7.229 5.296 1.00 97.81 228 LEU A C 1
ATOM 1762 O O . LEU A 1 228 ? -10.562 -8.332 5.609 1.00 97.81 228 LEU A O 1
ATOM 1766 N N . LYS A 1 229 ? -10.627 -6.521 4.285 1.00 97.69 229 LYS A N 1
ATOM 1767 C CA . LYS A 1 229 ? -11.769 -6.923 3.448 1.00 97.69 229 LYS A CA 1
ATOM 1768 C C . LYS A 1 229 ? -11.396 -7.068 1.980 1.00 97.69 229 LYS A C 1
ATOM 1770 O O . LYS A 1 229 ? -12.026 -7.863 1.291 1.00 97.69 229 LYS A O 1
ATOM 1775 N N . LEU A 1 230 ? -10.417 -6.305 1.503 1.00 97.12 230 LEU A N 1
ATOM 1776 C CA . LEU A 1 230 ? -9.977 -6.330 0.114 1.00 97.12 230 LEU A CA 1
ATOM 1777 C C . LEU A 1 230 ? -8.454 -6.394 0.053 1.00 97.12 230 LEU A C 1
ATOM 1779 O O . LEU A 1 230 ? -7.777 -5.509 0.577 1.00 97.12 230 LEU A O 1
ATOM 1783 N N . LEU A 1 231 ? -7.937 -7.409 -0.634 1.00 96.56 231 LEU A N 1
ATOM 1784 C CA . LEU A 1 231 ? -6.540 -7.491 -1.048 1.00 96.56 231 LEU A CA 1
ATOM 1785 C C . LEU A 1 231 ? -6.497 -7.663 -2.565 1.00 96.56 231 LEU A C 1
ATOM 1787 O O . LEU A 1 231 ? -6.950 -8.672 -3.106 1.00 96.56 231 LEU A O 1
ATOM 1791 N N . LYS A 1 232 ? -5.936 -6.670 -3.249 1.00 94.94 232 LYS A N 1
ATOM 1792 C CA . LYS A 1 232 ? -5.634 -6.741 -4.672 1.00 94.94 232 LYS A CA 1
ATOM 1793 C C . LYS A 1 232 ? -4.123 -6.773 -4.868 1.00 94.94 232 LYS A C 1
ATOM 1795 O O . LYS A 1 232 ? -3.419 -5.860 -4.428 1.00 94.94 232 LYS A O 1
ATOM 1800 N N . LYS A 1 233 ? -3.658 -7.846 -5.502 1.00 90.50 233 LYS A N 1
ATOM 1801 C CA . LYS A 1 233 ? -2.274 -8.036 -5.923 1.00 90.50 233 LYS A CA 1
ATOM 1802 C C . LYS A 1 233 ? -2.261 -8.592 -7.354 1.00 90.50 233 LYS A C 1
ATOM 1804 O O . LYS A 1 233 ? -2.898 -9.601 -7.658 1.00 90.50 233 LYS A O 1
ATOM 1809 N N . SER A 1 234 ? -1.443 -8.008 -8.206 1.00 88.19 234 SER A N 1
ATOM 1810 C CA . SER A 1 234 ? -1.018 -8.575 -9.484 1.00 88.19 234 SER A CA 1
ATOM 1811 C C . SER A 1 234 ? 0.498 -8.543 -9.570 1.00 88.19 234 SER A C 1
ATOM 1813 O O . SER A 1 234 ? 1.114 -7.634 -9.026 1.00 88.19 234 SER A O 1
ATOM 1815 N N . SER A 1 235 ? 1.097 -9.534 -10.230 1.00 88.31 235 SER A N 1
ATOM 1816 C CA . SER A 1 235 ? 2.530 -9.518 -10.563 1.00 88.31 235 SER A CA 1
ATOM 1817 C C . SER A 1 235 ? 3.484 -9.296 -9.372 1.00 88.31 235 SER A C 1
ATOM 1819 O O . SER A 1 235 ? 4.479 -8.590 -9.494 1.00 88.31 235 SER A O 1
ATOM 1821 N N . CYS A 1 236 ? 3.206 -9.897 -8.211 1.00 91.88 236 CYS A N 1
ATOM 1822 C CA . CYS A 1 236 ? 4.116 -9.870 -7.055 1.00 91.88 236 CYS A CA 1
ATOM 1823 C C . CYS A 1 236 ? 4.947 -11.169 -7.015 1.00 91.88 236 CYS A C 1
ATOM 1825 O O . CYS A 1 236 ? 4.446 -12.168 -6.483 1.00 91.88 236 CYS A O 1
ATOM 1827 N N . PRO A 1 237 ? 6.179 -11.202 -7.565 1.00 91.56 237 PRO A N 1
ATOM 1828 C CA . PRO A 1 237 ? 6.931 -12.445 -7.777 1.00 91.56 237 PRO A CA 1
ATOM 1829 C C . PRO A 1 237 ? 7.450 -13.086 -6.485 1.00 91.56 237 PRO A C 1
ATOM 1831 O O . PRO A 1 237 ? 7.734 -14.279 -6.469 1.00 91.56 237 PRO A O 1
ATOM 1834 N N . HIS A 1 238 ? 7.566 -12.316 -5.401 1.00 94.12 238 HIS A N 1
ATOM 1835 C CA . HIS A 1 238 ? 8.080 -12.802 -4.116 1.00 94.12 238 HIS A CA 1
ATOM 1836 C C . HIS A 1 238 ? 6.986 -13.307 -3.172 1.00 94.12 238 HIS A C 1
ATOM 1838 O O . HIS A 1 238 ? 7.287 -13.732 -2.057 1.00 94.12 238 HIS A O 1
ATOM 1844 N N . VAL A 1 239 ? 5.724 -13.286 -3.611 1.00 94.94 239 VAL A N 1
ATOM 1845 C CA . VAL A 1 239 ? 4.619 -13.842 -2.836 1.00 94.94 239 VAL A CA 1
ATOM 1846 C C . VAL A 1 239 ? 4.242 -15.211 -3.375 1.00 94.94 239 VAL A C 1
ATOM 1848 O O . VAL A 1 239 ? 3.665 -15.331 -4.463 1.00 94.94 239 VAL A O 1
ATOM 1851 N N . SER A 1 240 ? 4.482 -16.225 -2.558 1.00 94.38 240 SER A N 1
ATOM 1852 C CA . SER A 1 240 ? 4.186 -17.611 -2.883 1.00 94.38 240 SER A CA 1
ATOM 1853 C C . SER A 1 240 ? 2.701 -17.951 -2.675 1.00 94.38 240 SER A C 1
ATOM 1855 O O . SER A 1 240 ? 1.957 -17.214 -2.013 1.00 94.38 240 SER A O 1
ATOM 1857 N N . PRO A 1 241 ? 2.248 -19.111 -3.182 1.00 92.94 241 PRO A N 1
ATOM 1858 C CA . PRO A 1 241 ? 0.981 -19.715 -2.781 1.00 92.94 241 PRO A CA 1
ATOM 1859 C C . PRO A 1 241 ? 0.759 -19.771 -1.263 1.00 92.94 241 PRO A C 1
ATOM 1861 O O . PRO A 1 241 ? -0.348 -19.503 -0.800 1.00 92.94 241 PRO A O 1
ATOM 1864 N N . ALA A 1 242 ? 1.802 -20.067 -0.480 1.00 93.62 242 ALA A N 1
ATOM 1865 C CA . ALA A 1 242 ? 1.701 -20.167 0.974 1.00 93.62 242 ALA A CA 1
ATOM 1866 C C . ALA A 1 242 ? 1.439 -18.801 1.628 1.00 93.62 242 ALA A C 1
ATOM 1868 O O . ALA A 1 242 ? 0.628 -18.713 2.551 1.00 93.62 242 ALA A O 1
ATOM 1869 N N . GLY A 1 243 ? 2.054 -17.728 1.119 1.00 93.88 243 GLY A N 1
ATOM 1870 C CA . GLY A 1 243 ? 1.771 -16.364 1.569 1.00 93.88 243 GLY A CA 1
ATOM 1871 C C . GLY A 1 243 ? 0.323 -15.951 1.315 1.00 93.88 243 GLY A C 1
ATOM 1872 O O . GLY A 1 243 ? -0.314 -15.355 2.181 1.00 93.88 243 GLY A O 1
ATOM 1873 N N . ILE A 1 244 ? -0.239 -16.331 0.165 1.00 93.81 244 ILE A N 1
ATOM 1874 C CA . ILE A 1 244 ? -1.657 -16.085 -0.141 1.00 93.81 244 ILE A CA 1
ATOM 1875 C C . ILE A 1 244 ? -2.586 -16.897 0.758 1.00 93.81 244 ILE A C 1
ATOM 1877 O O . ILE A 1 244 ? -3.552 -16.348 1.289 1.00 93.81 244 ILE A O 1
ATOM 1881 N N . LEU A 1 245 ? -2.292 -18.184 0.951 1.00 93.19 245 LEU A N 1
ATOM 1882 C CA . LEU A 1 245 ? -3.071 -19.041 1.843 1.00 93.19 245 LEU A CA 1
ATOM 1883 C C . LEU A 1 245 ? -3.066 -18.502 3.276 1.00 93.19 245 LEU A C 1
ATOM 1885 O O . LEU A 1 245 ? -4.117 -18.473 3.902 1.00 93.19 245 LEU A O 1
ATOM 1889 N N . CYS A 1 246 ? -1.930 -17.991 3.761 1.00 94.06 246 CYS A N 1
ATOM 1890 C CA . CYS A 1 246 ? -1.823 -17.340 5.069 1.00 94.06 246 CYS A CA 1
ATOM 1891 C C . CYS A 1 246 ? -2.827 -16.184 5.230 1.00 94.06 246 CYS A C 1
ATOM 1893 O O . CYS A 1 246 ? -3.491 -16.091 6.262 1.00 94.06 246 CYS A O 1
ATOM 1895 N N . VAL A 1 247 ? -2.983 -15.338 4.202 1.00 94.94 247 VAL A N 1
ATOM 1896 C CA . VAL A 1 247 ? -3.977 -14.252 4.210 1.00 94.94 247 VAL A CA 1
ATOM 1897 C C . VAL A 1 247 ? -5.398 -14.809 4.188 1.00 94.94 247 VAL A C 1
ATOM 1899 O O . VAL A 1 247 ? -6.228 -14.394 4.991 1.00 94.94 247 VAL A O 1
ATOM 1902 N N . ALA A 1 248 ? -5.690 -15.743 3.282 1.00 93.44 248 ALA A N 1
ATOM 1903 C CA . ALA A 1 248 ? -7.035 -16.292 3.120 1.00 93.44 248 ALA A CA 1
ATOM 1904 C C . ALA A 1 248 ? -7.527 -17.070 4.355 1.00 93.44 248 ALA A C 1
ATOM 1906 O O . ALA A 1 248 ? -8.727 -17.088 4.618 1.00 93.44 248 ALA A O 1
ATOM 1907 N N . ASP A 1 249 ? -6.613 -17.702 5.091 1.00 94.00 249 ASP A N 1
ATOM 1908 C CA . ASP A 1 249 ? -6.917 -18.499 6.281 1.00 94.00 249 ASP A CA 1
ATOM 1909 C C . ASP A 1 249 ? -7.162 -17.630 7.523 1.00 94.00 249 ASP A C 1
ATOM 1911 O O . ASP A 1 249 ? -8.067 -17.897 8.308 1.00 94.00 249 ASP A O 1
ATOM 1915 N N . GLN A 1 250 ? -6.392 -16.550 7.691 1.00 95.38 250 GLN A N 1
ATOM 1916 C CA . GLN A 1 250 ? -6.434 -15.736 8.912 1.00 95.38 250 GLN A CA 1
ATOM 1917 C C . GLN A 1 250 ? -7.291 -14.467 8.787 1.00 95.38 250 GLN A C 1
ATOM 1919 O O . GLN A 1 250 ? -7.783 -13.956 9.794 1.00 95.38 250 GLN A O 1
ATOM 1924 N N . CYS A 1 251 ? -7.522 -13.949 7.578 1.00 95.12 251 CYS A N 1
ATOM 1925 C CA . CYS A 1 251 ? -8.388 -12.788 7.358 1.00 95.12 251 CYS A CA 1
ATOM 1926 C C . CYS A 1 251 ? -9.845 -13.219 7.129 1.00 95.12 251 CYS A C 1
ATOM 1928 O O . CYS A 1 251 ? -10.362 -13.152 6.014 1.00 95.12 251 CYS A O 1
ATOM 1930 N N . ASN A 1 252 ? -10.545 -13.605 8.198 1.00 91.44 252 ASN A N 1
ATOM 1931 C CA . ASN A 1 252 ? -11.946 -14.064 8.141 1.00 91.44 252 ASN A CA 1
ATOM 1932 C C . ASN A 1 252 ? -12.923 -13.035 7.534 1.00 91.44 252 ASN A C 1
ATOM 1934 O O . ASN A 1 252 ? -14.005 -13.387 7.061 1.00 91.44 252 ASN A O 1
ATOM 1938 N N . GLY A 1 253 ? -12.561 -11.747 7.572 1.00 92.56 253 GLY A N 1
ATOM 1939 C CA . GLY A 1 253 ? -13.337 -10.643 7.009 1.00 92.56 253 GLY A CA 1
ATOM 1940 C C . GLY A 1 253 ? -13.122 -10.395 5.513 1.00 92.56 253 GLY A C 1
ATOM 1941 O O . GLY A 1 253 ? -13.776 -9.495 4.972 1.00 92.56 253 GLY A O 1
ATOM 1942 N N . LEU A 1 254 ? -12.238 -11.152 4.852 1.00 94.88 254 LEU A N 1
ATOM 1943 C CA . LEU A 1 254 ? -11.863 -10.950 3.455 1.00 94.88 254 LEU A CA 1
ATOM 1944 C C . LEU A 1 254 ? -13.056 -11.219 2.525 1.00 94.88 254 LEU A C 1
ATOM 1946 O O . LEU A 1 254 ? -13.662 -12.287 2.532 1.00 94.88 254 LEU A O 1
ATOM 1950 N N . ARG A 1 255 ? -13.414 -10.214 1.726 1.00 94.94 255 ARG A N 1
ATOM 1951 C CA . ARG A 1 255 ? -14.550 -10.232 0.789 1.00 94.94 255 ARG A CA 1
ATOM 1952 C C . ARG A 1 255 ? -14.104 -10.298 -0.656 1.00 94.94 255 ARG A C 1
ATOM 1954 O O . ARG A 1 255 ? -14.835 -10.828 -1.485 1.00 94.94 255 ARG A O 1
ATOM 1961 N N . GLU A 1 256 ? -12.943 -9.727 -0.944 1.00 93.19 256 GLU A N 1
ATOM 1962 C CA . GLU A 1 256 ? -12.392 -9.660 -2.284 1.00 93.19 256 GLU A CA 1
ATOM 1963 C C . GLU A 1 256 ? -10.891 -9.934 -2.235 1.00 93.19 256 GLU A C 1
ATOM 1965 O O . GLU A 1 256 ? -10.134 -9.281 -1.512 1.00 93.19 256 GLU A O 1
ATOM 1970 N N . LEU A 1 257 ? -10.481 -10.922 -3.024 1.00 91.31 257 LEU A N 1
ATOM 1971 C CA . LEU A 1 257 ? -9.094 -11.279 -3.252 1.00 91.31 257 LEU A CA 1
ATOM 1972 C C . LEU A 1 257 ? -8.879 -11.318 -4.762 1.00 91.31 257 LEU A C 1
ATOM 1974 O O . LEU A 1 257 ? -9.339 -12.239 -5.435 1.00 91.31 257 LEU A O 1
ATOM 1978 N N . ALA A 1 258 ? -8.228 -10.288 -5.294 1.00 90.12 258 ALA A N 1
ATOM 1979 C CA . ALA A 1 258 ? -7.906 -10.199 -6.712 1.00 90.12 258 ALA A CA 1
ATOM 1980 C C . ALA A 1 258 ? -6.436 -10.572 -6.899 1.00 90.12 258 ALA A C 1
ATOM 1982 O O . ALA A 1 258 ? -5.556 -9.850 -6.428 1.00 90.12 258 ALA A O 1
ATOM 1983 N N . LEU A 1 259 ? -6.197 -11.706 -7.563 1.00 87.44 259 LEU A N 1
ATOM 1984 C CA . LEU A 1 259 ? -4.873 -12.247 -7.854 1.00 87.44 259 LEU A CA 1
ATOM 1985 C C . LEU A 1 259 ? -4.707 -12.366 -9.364 1.00 87.44 259 LEU A C 1
ATOM 1987 O O . LEU A 1 259 ? -5.493 -13.050 -10.015 1.00 87.44 259 LEU A O 1
ATOM 1991 N N . ILE A 1 260 ? -3.676 -11.729 -9.907 1.00 79.00 260 ILE A N 1
ATOM 1992 C CA . ILE A 1 260 ? -3.226 -11.986 -11.278 1.00 79.00 260 ILE A CA 1
ATOM 1993 C C . ILE A 1 260 ? -1.841 -12.615 -11.172 1.00 79.00 260 ILE A C 1
ATOM 1995 O O . ILE A 1 260 ? -0.900 -11.987 -10.680 1.00 79.00 260 ILE A O 1
ATOM 1999 N N . ILE A 1 261 ? -1.769 -13.890 -11.548 1.00 65.94 261 ILE A N 1
ATOM 2000 C CA . ILE A 1 261 ? -0.538 -14.681 -11.584 1.00 65.94 261 ILE A CA 1
ATOM 2001 C C . ILE A 1 261 ? 0.145 -14.383 -12.924 1.00 65.94 261 ILE A C 1
ATOM 2003 O O . ILE A 1 261 ? -0.532 -14.388 -13.954 1.00 65.94 261 ILE A O 1
ATOM 2007 N N . CYS A 1 262 ? 1.446 -14.090 -12.890 1.00 52.94 262 CYS A N 1
ATOM 2008 C CA . CYS A 1 262 ? 2.284 -13.949 -14.083 1.00 52.94 262 CYS A CA 1
ATOM 2009 C C . CYS A 1 262 ? 2.905 -15.288 -14.471 1.00 52.94 262 CYS A C 1
ATOM 2011 O O . CYS A 1 262 ? 3.303 -16.027 -13.541 1.00 52.94 262 CYS A O 1
#

Foldseek 3Di:
DDDPPPPPFPWDWDFDDDDDDDDDDDDDPPDDPVVVVVVVVPPDDDDYDDDDDDDDDDDDDDDDDDDDDDDDDDDDDDDDDDDDDDPPPPPPPPPPPPPPLVVLQADEFEQEDPVFDPDDGDDPVVLVCSLVPHLASHAHYAQEYEQDLVSLLVVLVSLQSSLNHQYQEYHYHYPYDLSQLVDDCVSNLNSPLSCLARHLQHAEYHQESHCDALVSLLSSLVRHLARHAYDHYEDHPRYDPVSVVSNVVRNPNHRTYTYGYD

Sequence (262 aa):
MFSSAHVLGYQAVVKAERSCSCCPTSAAASISPVIQLWLQVNAVCPNNRVPNREETAAFKPSMMKRGRTGLKSKCKIFPTHEGRAKRQKVSSFALKPVEDWDLWRRCEFELNQPATSYLRSTHPELIQQIIKKHAQHLQYVSLKVDSCTESAEAACDILSQLVNCTIKTLGLISTARPSFMDVSQAHFVPALMVVFVNSKSLSSIKIDDTPVDDPSLKVLVANNSDTLKLLKKSSCPHVSPAGILCVADQCNGLRELALIIC

Organism: Scomber scombrus (NCBI:txid13677)

pLDDT: mean 70.93, std 29.77, range [23.67, 98.44]

Radius of gyration: 27.57 Å; chains: 1; bounding box: 43×95×62 Å

Secondary structure (DSSP, 8-state):
------------B-------------------HHHHHHHHHT-PPP-----------------------------------------------------HHHHTTEEEEEE--TTT-SSPPPPHHHHHHHHHHHGGG--EEEEEE-S-HHHHHHHHHHHHTGGG---SEEEEEESSS-GGGGS-HHHHHHHHHHHHHH-TT--EEEETT---BHHHHHHHHHHHTTT--EEEEES-TB--HHHHHHHHHH-TT--EEEEE--